Protein AF-R6N0S8-F1 (afdb_monomer)

Mean predicted aligned error: 18.63 Å

Foldseek 3Di:
DVVVVVVVVVVVVVVQQPAWDWDFDPFQTKIWTDGNFKIKIWAWGQDCQAPVRTKTWIWMDGNNRTPDTDIDGHHDDDDDDDDDDPDDDPPDQPPFHLDDDVLVCLQPFKFKFWDWAQPPVRDTDTQPPWIKIHCPVHHQKMWTDHPPDIWIAGWDQDPVRWIWGDTPDPVDDIKIWDWDDDDDQWIWIQIPDPPHIITGRSKGWTQDDVLVLVLLVQFQWKDKVPDDIDRPPVLSVVVSVLQNPWTFIPDDFDDDFAPIWMFTAGPVRDGQWIWGHDLVGWIWIAGPNDITTIDPGPSVSNVVSNVD

Solvent-accessible surface area (backbone atoms only — not comparable to full-atom values): 17408 Å² total; per-residue (Å²): 112,70,70,64,55,48,54,52,52,54,51,51,52,55,54,57,42,65,54,57,50,79,42,78,47,97,50,71,60,18,38,35,31,46,31,77,56,35,36,39,34,40,43,30,31,62,28,87,81,20,76,77,43,37,26,40,33,46,32,36,25,51,74,84,44,76,81,43,76,48,76,50,74,42,67,84,75,78,90,74,94,79,86,85,81,84,86,74,83,82,91,62,73,52,99,71,49,80,66,69,61,67,69,62,43,66,74,74,46,47,30,52,28,48,32,29,46,68,45,101,84,72,47,81,40,79,42,74,77,21,35,38,28,35,32,77,86,38,89,52,20,35,43,35,34,54,63,94,45,76,50,47,30,39,47,48,69,49,99,83,64,35,40,35,41,39,48,73,51,84,92,46,74,73,36,51,25,38,72,58,74,70,53,96,64,28,36,29,35,44,33,51,91,83,76,38,47,31,40,33,47,60,21,29,76,29,75,62,53,64,72,56,55,64,51,60,71,49,52,56,35,37,42,35,71,98,50,61,69,48,64,53,65,71,60,53,53,50,53,49,49,41,58,70,67,20,25,33,45,67,52,92,76,81,80,74,81,60,78,39,48,33,38,32,17,32,87,85,68,45,80,62,34,41,35,43,31,24,94,93,69,48,37,32,40,31,43,93,90,44,76,43,40,45,38,78,62,59,53,69,67,49,50,66,62,69,78,94

Nearest PDB structures (foldseek):
  9hag-assembly1_A  TM=3.848E-01  e=5.611E-01  synthetic construct
  3nqy-assembly1_A  TM=2.406E-01  e=3.922E-01  Pseudoalteromonas sp. SM9913
  7mhw-assembly1_A  TM=3.264E-01  e=1.037E+00  Escherichia coli
  3rby-assembly1_B  TM=2.601E-01  e=4.341E+00  Saccharomyces cerevisiae

Radius of gyra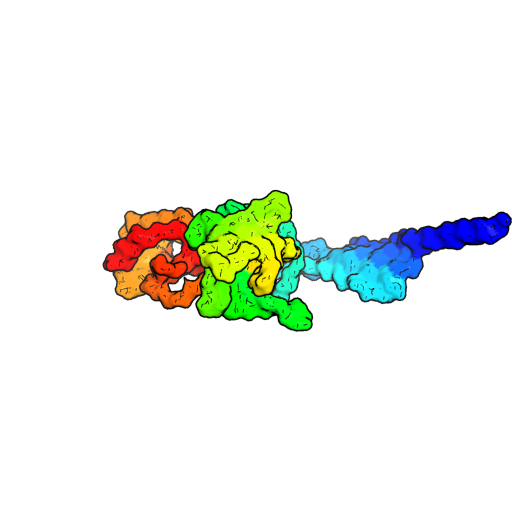tion: 28.57 Å; Cα contacts (8 Å, |Δi|>4): 595; chains: 1; bounding box: 70×70×83 Å

Sequence (308 aa):
MKKKKINFIVVIILILALIPIPMKLKDGGSVEYKAILYEVKKYHTINTESTKGYDDGLKIKILGLTIYDKINTYIETENNDDGSKSYENSKDCCENCICGDTIELLKKVETAWTLTEINSKGEYKYIKDSFINFHGTGKNKFAFFKGNKEVKGEFTINKNNEIILIPNDEKYSKTTCKLGKEKDLIAVMNCDNNFGTFTLQKEGTIELPNIIKDTISKTKSIKVKGHQTITEEKQINTIISIINSSKVWTGAVTLPSPKYEIELFDVNNNNIAKILYNPDHYFNIEINKKRYELTNIDKKTLDTILEK

pLDDT: mean 74.61, std 16.48, range [28.48, 96.12]

Secondary structure (DSSP, 8-state):
-HHHHHHHHHHHHHHHHHSPEEEE-SSSS-EEEE-SSEEEEEEEEE-TTSTTSEEEEEEEEETTEEEEEEEE----------S-----------TTS--S-HHHHHHHS-EEEEEEEEPTTS-EEEEEEEEEEESBTBTTEEEEEETTEEEEEEEEE-TT--EEEEESSTTSPPEEEEE---BTTEEEEEETTTTEEEEEE--SEEEPPHHHHHHHTT--EEEETTSPPB--HHHHHHHHHHHHT-EEE-S----PPPSEEEEEE-TT--EEEEEEEETTTEEEEEETTEEEEEES--HHHHHHHHT-

Structure (mmCIF, N/CA/C/O backbone):
data_AF-R6N0S8-F1
#
_entry.id   AF-R6N0S8-F1
#
loop_
_atom_site.group_PDB
_atom_site.id
_atom_site.type_symbol
_atom_site.label_atom_id
_atom_site.label_alt_id
_atom_site.label_comp_id
_atom_site.label_asym_id
_atom_site.label_entity_id
_atom_site.label_seq_id
_atom_site.pdbx_PDB_ins_code
_atom_site.Cartn_x
_atom_site.Cartn_y
_atom_site.Cartn_z
_atom_site.occupancy
_atom_site.B_iso_or_equiv
_atom_site.auth_seq_id
_atom_site.auth_comp_id
_atom_site.auth_asym_id
_atom_site.auth_atom_id
_atom_site.pdbx_PDB_model_num
ATOM 1 N N . MET A 1 1 ? 45.219 24.654 -55.013 1.00 53.72 1 MET A N 1
ATOM 2 C CA . MET A 1 1 ? 44.845 25.455 -53.815 1.00 53.72 1 MET A CA 1
ATOM 3 C C . MET A 1 1 ? 43.444 26.086 -53.863 1.00 53.72 1 MET A C 1
ATOM 5 O O . MET A 1 1 ? 42.830 26.169 -52.808 1.00 53.72 1 MET A O 1
ATOM 9 N N . LYS A 1 2 ? 42.898 26.495 -55.027 1.00 55.16 2 LYS A N 1
ATOM 10 C CA . LYS A 1 2 ? 41.576 27.165 -55.126 1.00 55.16 2 LYS A CA 1
ATOM 11 C C . LYS A 1 2 ? 40.393 26.355 -54.548 1.00 55.16 2 LYS A C 1
ATOM 13 O O . LYS A 1 2 ? 39.627 26.907 -53.771 1.00 55.16 2 LYS A O 1
ATOM 18 N N . LYS A 1 3 ? 40.302 25.041 -54.812 1.00 59.88 3 LYS A N 1
ATOM 19 C CA . LYS A 1 3 ? 39.240 24.163 -54.257 1.00 59.88 3 LYS A CA 1
ATOM 20 C C . LYS A 1 3 ? 39.277 24.035 -52.722 1.00 59.88 3 LYS A C 1
ATOM 22 O O . LYS A 1 3 ? 38.232 24.038 -52.088 1.00 59.88 3 LYS A O 1
ATOM 27 N N . LYS A 1 4 ? 40.476 24.000 -52.116 1.00 64.00 4 LYS A N 1
ATOM 28 C CA . LYS A 1 4 ? 40.641 23.961 -50.646 1.00 64.00 4 LYS A CA 1
ATOM 29 C C . LYS A 1 4 ? 40.201 25.275 -49.981 1.00 64.00 4 LYS A C 1
ATOM 31 O O . LYS A 1 4 ? 39.595 25.230 -48.920 1.00 64.00 4 LYS A O 1
ATOM 36 N N . LYS A 1 5 ? 40.441 26.427 -50.629 1.00 70.69 5 LYS A N 1
ATOM 37 C CA . LYS A 1 5 ? 39.943 27.736 -50.160 1.00 70.69 5 LYS A CA 1
ATOM 38 C C . LYS A 1 5 ? 38.414 27.847 -50.262 1.00 70.69 5 LYS A C 1
ATOM 40 O O . LYS A 1 5 ? 37.797 28.384 -49.354 1.00 70.69 5 LYS A O 1
ATOM 45 N N . ILE A 1 6 ? 37.808 27.298 -51.318 1.00 80.25 6 ILE A N 1
ATOM 46 C CA . ILE A 1 6 ? 36.344 27.282 -51.490 1.00 80.25 6 ILE A CA 1
ATOM 47 C C . ILE A 1 6 ? 35.669 26.409 -50.425 1.00 80.25 6 ILE A C 1
ATOM 49 O O . ILE A 1 6 ? 34.756 26.885 -49.761 1.00 80.25 6 ILE A O 1
ATOM 53 N N . ASN A 1 7 ? 36.154 25.183 -50.188 1.00 79.44 7 ASN A N 1
ATOM 54 C CA . ASN A 1 7 ? 35.596 24.329 -49.129 1.00 79.44 7 ASN A CA 1
ATOM 55 C C . ASN A 1 7 ? 35.675 24.990 -47.749 1.00 79.44 7 ASN A C 1
ATOM 57 O O . ASN A 1 7 ? 34.737 24.888 -46.968 1.00 79.44 7 ASN A O 1
ATOM 61 N N . PHE A 1 8 ? 36.770 25.694 -47.463 1.00 83.81 8 PHE A N 1
ATOM 62 C CA . PHE A 1 8 ? 36.927 26.406 -46.199 1.00 83.81 8 PHE A CA 1
ATOM 63 C C . PHE A 1 8 ? 35.883 27.523 -46.022 1.00 83.81 8 PHE A C 1
ATOM 65 O O . PHE A 1 8 ? 35.283 27.639 -44.958 1.00 83.81 8 PHE A O 1
ATOM 72 N N . ILE A 1 9 ? 35.600 28.290 -47.080 1.00 85.81 9 ILE A N 1
ATOM 73 C CA . ILE A 1 9 ? 34.566 29.337 -47.064 1.00 85.81 9 ILE A CA 1
ATOM 74 C C . ILE A 1 9 ? 33.167 28.734 -46.873 1.00 85.81 9 ILE A C 1
ATOM 76 O O . ILE A 1 9 ? 32.385 29.246 -46.077 1.00 85.81 9 ILE A O 1
ATOM 80 N N . VAL A 1 10 ? 32.859 27.624 -47.553 1.00 85.56 10 VAL A N 1
ATOM 81 C CA . VAL A 1 10 ? 31.558 26.942 -47.425 1.00 85.56 10 VAL A CA 1
ATOM 82 C C . VAL A 1 10 ? 31.327 26.450 -45.996 1.00 85.56 10 VAL A C 1
ATOM 84 O O . VAL A 1 10 ? 30.243 26.647 -45.456 1.00 85.56 10 VAL A O 1
ATOM 87 N N . VAL A 1 11 ? 32.347 25.871 -45.355 1.00 85.88 11 VAL A N 1
ATOM 88 C CA . VAL A 1 11 ? 32.256 25.410 -43.959 1.00 85.88 11 VAL A CA 1
ATOM 89 C C . VAL A 1 11 ? 32.007 26.577 -42.999 1.00 85.88 11 VAL A C 1
ATOM 91 O O . VAL A 1 11 ? 31.170 26.456 -42.110 1.00 85.88 11 VAL A O 1
ATOM 94 N N . ILE A 1 12 ? 32.663 27.726 -43.200 1.00 86.81 12 ILE A N 1
ATOM 95 C CA . ILE A 1 12 ? 32.437 28.925 -42.375 1.00 86.81 12 ILE A CA 1
ATOM 96 C C . ILE A 1 12 ? 30.998 29.433 -42.513 1.00 86.81 12 ILE A C 1
ATOM 98 O O . ILE A 1 12 ? 30.355 29.722 -41.506 1.00 86.81 12 ILE A O 1
ATOM 102 N N . ILE A 1 13 ? 30.470 29.505 -43.738 1.00 84.19 13 ILE A N 1
ATOM 103 C CA . ILE A 1 13 ? 29.078 29.917 -43.981 1.00 84.19 13 ILE A CA 1
ATOM 104 C C . ILE A 1 13 ? 28.102 28.944 -43.309 1.00 84.19 13 ILE A C 1
ATOM 106 O O . ILE A 1 13 ? 27.120 29.378 -42.712 1.00 84.19 13 ILE A O 1
ATOM 110 N N . LEU A 1 14 ? 28.394 27.641 -43.347 1.00 81.81 14 LEU A N 1
ATOM 111 C CA . LEU A 1 14 ? 27.571 26.619 -42.701 1.00 81.81 14 LEU A CA 1
ATOM 112 C C . LEU A 1 14 ? 27.544 26.777 -41.172 1.00 81.81 14 LEU A C 1
ATOM 114 O O . LEU A 1 14 ? 26.496 26.613 -40.557 1.00 81.81 14 LEU A O 1
ATO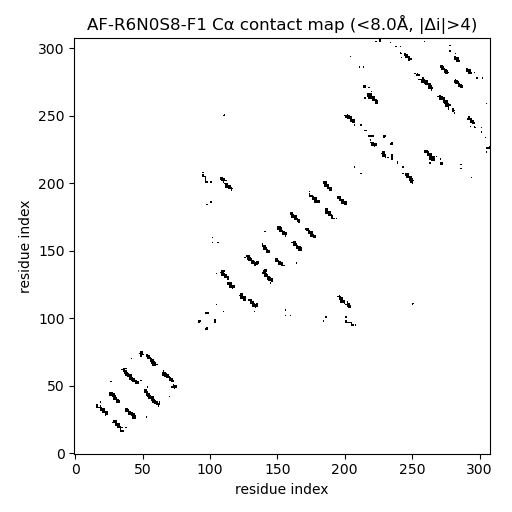M 118 N N . ILE A 1 15 ? 28.681 27.127 -40.564 1.00 82.75 15 ILE A N 1
ATOM 119 C CA . ILE A 1 15 ? 28.774 27.390 -39.121 1.00 82.75 15 ILE A CA 1
ATOM 120 C C . ILE A 1 15 ? 27.983 28.650 -38.758 1.00 82.75 15 ILE A C 1
ATOM 122 O O . ILE A 1 15 ? 27.215 28.628 -37.800 1.00 82.75 15 ILE A O 1
ATOM 126 N N . LEU A 1 16 ? 28.108 29.727 -39.540 1.00 80.69 16 LEU A N 1
ATOM 127 C CA . LEU A 1 16 ? 27.346 30.961 -39.314 1.00 80.69 16 LEU A CA 1
ATOM 128 C C . LEU A 1 16 ? 25.831 30.745 -39.466 1.00 80.69 16 LEU A C 1
ATOM 130 O O . LEU A 1 16 ? 25.058 31.332 -38.716 1.00 80.69 16 LEU A O 1
ATOM 134 N N . ALA A 1 17 ? 25.405 29.858 -40.371 1.00 75.88 17 ALA A N 1
ATOM 135 C CA . ALA A 1 17 ? 24.001 29.481 -40.558 1.00 75.88 17 ALA A CA 1
ATOM 136 C C . ALA A 1 17 ? 23.376 28.748 -39.352 1.00 75.88 17 ALA A C 1
ATOM 138 O O . ALA A 1 17 ? 22.147 28.701 -39.234 1.00 75.88 17 ALA A O 1
ATOM 139 N N . LEU A 1 18 ? 24.210 28.174 -38.475 1.00 79.19 18 LEU A N 1
ATOM 140 C CA . LEU A 1 18 ? 23.797 27.446 -37.272 1.00 79.19 18 LEU A CA 1
ATOM 141 C C . LEU A 1 18 ? 23.716 28.335 -36.023 1.00 79.19 18 LEU A C 1
ATOM 143 O O . LEU A 1 18 ? 23.155 27.894 -35.024 1.00 79.19 18 LEU A O 1
ATOM 147 N N . ILE A 1 19 ? 24.258 29.558 -36.051 1.00 84.50 19 ILE A N 1
ATOM 148 C CA . ILE A 1 19 ? 24.223 30.464 -34.896 1.00 84.50 19 ILE A CA 1
ATOM 149 C C . ILE A 1 19 ? 22.856 31.163 -34.853 1.00 84.50 19 ILE A C 1
ATOM 151 O O . ILE A 1 19 ? 22.516 31.894 -35.786 1.00 84.50 19 ILE A O 1
ATOM 155 N N . PRO A 1 20 ? 22.058 30.977 -33.788 1.00 87.75 20 PRO A N 1
ATOM 156 C CA . PRO A 1 20 ? 20.749 31.600 -33.689 1.00 87.75 20 PRO A CA 1
ATOM 157 C C . PRO A 1 20 ? 20.856 33.075 -33.291 1.00 87.75 20 PRO A C 1
ATOM 159 O O . PRO A 1 20 ? 21.613 33.440 -32.389 1.00 87.75 20 PRO A O 1
ATOM 162 N N . ILE A 1 21 ? 20.031 33.914 -33.909 1.00 88.31 21 ILE A N 1
ATOM 163 C CA . ILE A 1 21 ? 19.894 35.330 -33.564 1.00 88.31 21 ILE A CA 1
ATOM 164 C C . ILE A 1 21 ? 18.734 35.475 -32.566 1.00 88.31 21 ILE A C 1
ATOM 166 O O . ILE A 1 21 ? 17.606 35.109 -32.910 1.00 88.31 21 ILE A O 1
ATOM 170 N N . PRO A 1 22 ? 18.975 35.976 -31.339 1.00 88.94 22 PRO A N 1
ATOM 171 C CA . PRO A 1 22 ? 17.919 36.201 -30.360 1.00 88.94 22 PRO A CA 1
ATOM 172 C C . PRO A 1 22 ? 17.128 37.480 -30.669 1.00 88.94 22 PRO A C 1
ATOM 174 O O . PRO A 1 22 ? 17.696 38.553 -30.869 1.00 88.94 22 PRO A O 1
ATOM 177 N N . MET A 1 23 ? 15.806 37.381 -30.621 1.00 88.38 23 MET A N 1
ATOM 178 C CA . MET A 1 23 ? 14.849 38.467 -30.787 1.00 88.38 23 MET A CA 1
ATOM 179 C C . MET A 1 23 ? 13.918 38.487 -29.577 1.00 88.38 23 MET A C 1
ATOM 181 O O . MET A 1 23 ? 13.187 37.533 -29.320 1.00 88.38 23 MET A O 1
ATOM 185 N N . LYS A 1 24 ? 13.951 39.578 -28.810 1.00 89.50 24 LYS A N 1
ATOM 186 C CA . LYS A 1 24 ? 13.019 39.782 -27.696 1.00 89.50 24 LYS A CA 1
ATOM 187 C C . LYS A 1 24 ? 11.677 40.255 -28.241 1.00 89.50 24 LYS A C 1
ATOM 189 O O . LYS A 1 24 ? 11.638 41.184 -29.050 1.00 89.50 24 LYS A O 1
ATOM 194 N N . LEU A 1 25 ? 10.595 39.637 -27.790 1.00 84.44 25 LEU A N 1
ATOM 195 C CA . LEU A 1 25 ? 9.241 39.985 -28.199 1.00 84.44 25 LEU A CA 1
ATOM 196 C C . LEU A 1 25 ? 8.605 40.955 -27.199 1.00 84.44 25 LEU A C 1
ATOM 198 O O . LEU A 1 25 ? 8.986 41.026 -26.032 1.00 84.44 25 LEU A O 1
ATOM 202 N N . LYS A 1 26 ? 7.637 41.739 -27.679 1.00 84.25 26 LYS A N 1
ATOM 203 C CA . LYS A 1 26 ? 6.900 42.729 -26.878 1.00 84.25 26 LYS A CA 1
ATOM 204 C C . LYS A 1 26 ? 5.643 42.126 -26.240 1.00 84.25 26 LYS A C 1
ATOM 206 O O . LYS A 1 26 ? 4.590 42.748 -26.256 1.00 84.25 26 LYS A O 1
ATOM 211 N N . ASP A 1 27 ? 5.746 40.902 -25.742 1.00 81.06 27 ASP A N 1
ATOM 212 C CA . ASP A 1 27 ? 4.631 40.141 -25.167 1.00 81.06 27 ASP A CA 1
ATOM 213 C C . ASP A 1 27 ? 4.766 39.932 -23.651 1.00 81.06 27 ASP A C 1
ATOM 215 O O . ASP A 1 27 ? 3.931 39.274 -23.049 1.00 81.06 27 ASP A O 1
ATOM 219 N N . GLY A 1 28 ? 5.778 40.526 -23.015 1.00 72.75 28 GLY A N 1
ATOM 220 C CA . GLY A 1 28 ? 6.016 40.392 -21.574 1.00 72.75 28 GLY A CA 1
ATOM 221 C C . GLY A 1 28 ? 7.378 39.817 -21.216 1.00 72.75 28 GLY A C 1
ATOM 222 O O . GLY A 1 28 ? 7.823 39.978 -20.085 1.00 72.75 28 GLY A O 1
ATOM 223 N N . GLY A 1 29 ? 8.085 39.238 -22.190 1.00 84.56 29 GLY A N 1
ATOM 224 C CA . GLY A 1 29 ? 9.448 38.747 -21.996 1.00 84.56 29 GLY A CA 1
ATOM 225 C C . GLY A 1 29 ? 9.848 37.545 -22.847 1.00 84.56 29 GLY A C 1
ATOM 226 O O . GLY A 1 29 ? 10.952 37.033 -22.648 1.00 84.56 29 GLY A O 1
ATOM 227 N N . SER A 1 30 ? 9.021 37.091 -23.798 1.00 90.69 30 SER A N 1
ATOM 228 C CA . SER A 1 30 ? 9.396 35.971 -24.663 1.00 90.69 30 SER A CA 1
ATOM 229 C C . SER A 1 30 ? 10.627 36.302 -25.507 1.00 90.69 30 SER A C 1
ATOM 231 O O . SER A 1 30 ? 10.833 37.434 -25.958 1.00 90.69 30 SER A O 1
ATOM 233 N N . VAL A 1 31 ? 11.433 35.278 -25.787 1.00 91.75 31 VAL A N 1
ATOM 234 C CA . VAL A 1 31 ? 12.623 35.392 -26.639 1.00 91.75 31 VAL A CA 1
ATOM 235 C C . VAL A 1 31 ? 12.580 34.331 -27.725 1.00 91.75 31 VAL A C 1
ATOM 237 O O . VAL A 1 31 ? 12.470 33.138 -27.443 1.00 91.75 31 VAL A O 1
ATOM 240 N N . GLU A 1 32 ? 12.696 34.765 -28.973 1.00 92.44 32 GLU A N 1
ATOM 241 C CA . GLU A 1 32 ? 12.772 33.910 -30.150 1.00 92.44 32 GLU A CA 1
ATOM 242 C C . GLU A 1 32 ? 14.209 33.842 -30.670 1.00 92.44 32 GLU A C 1
ATOM 244 O O . GLU A 1 32 ? 14.852 34.855 -30.903 1.00 92.44 32 GLU A O 1
ATOM 249 N N . TYR A 1 33 ? 14.732 32.636 -30.835 1.00 92.00 33 TYR A N 1
ATOM 250 C CA . TYR A 1 33 ? 16.070 32.340 -31.327 1.00 92.00 33 TYR A CA 1
ATOM 251 C C . TYR A 1 33 ? 15.941 31.775 -32.735 1.00 92.00 33 TYR A C 1
ATOM 253 O O . TYR A 1 33 ? 15.525 30.626 -32.902 1.00 92.00 33 TYR A O 1
ATOM 261 N N . LYS A 1 34 ? 16.288 32.568 -33.750 1.00 87.25 34 LYS A N 1
ATOM 262 C CA . LYS A 1 34 ? 16.115 32.185 -35.154 1.00 87.25 34 LYS A CA 1
ATOM 263 C C . LYS A 1 34 ? 17.456 31.881 -35.814 1.00 87.25 34 LYS A C 1
ATOM 265 O O . LYS A 1 34 ? 18.326 32.745 -35.877 1.00 87.25 34 LYS A O 1
ATOM 270 N N . ALA A 1 35 ? 17.610 30.660 -36.309 1.00 86.19 35 ALA A N 1
ATOM 271 C CA . ALA A 1 35 ? 18.688 30.236 -37.199 1.00 86.19 35 ALA A CA 1
ATOM 272 C C . ALA A 1 35 ? 18.104 29.897 -38.584 1.00 86.19 35 ALA A C 1
ATOM 274 O O . ALA A 1 35 ? 16.887 29.887 -38.770 1.00 86.19 35 ALA A O 1
ATOM 275 N N . ILE A 1 36 ? 18.954 29.602 -39.574 1.00 82.31 36 ILE A N 1
ATOM 276 C CA . ILE A 1 36 ? 18.476 29.269 -40.931 1.00 82.31 36 ILE A CA 1
ATOM 277 C C . ILE A 1 36 ? 17.681 27.955 -40.929 1.00 82.31 36 ILE A C 1
ATOM 279 O O . ILE A 1 36 ? 16.673 27.833 -41.620 1.00 82.31 36 ILE A O 1
ATOM 283 N N . LEU A 1 37 ? 18.129 26.973 -40.142 1.00 81.81 37 LEU A N 1
ATOM 284 C CA . LEU A 1 37 ? 17.559 25.623 -40.137 1.00 81.81 37 LEU A CA 1
ATOM 285 C C . LEU A 1 37 ? 16.536 25.385 -39.024 1.00 81.81 37 LEU A C 1
ATOM 287 O O . LEU A 1 37 ? 15.816 24.390 -3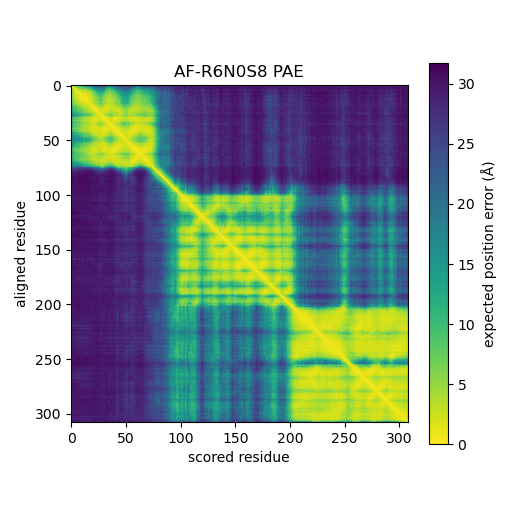9.077 1.00 81.81 37 LEU A O 1
ATOM 291 N N . TYR A 1 38 ? 16.471 26.247 -38.010 1.00 84.06 38 TYR A N 1
ATOM 292 C CA . TYR A 1 38 ? 15.595 26.038 -36.863 1.00 84.06 38 TYR A CA 1
ATOM 293 C C . TYR A 1 38 ? 15.225 27.351 -36.169 1.00 84.06 38 TYR A C 1
ATOM 295 O O . TYR A 1 38 ? 15.924 28.357 -36.270 1.00 84.06 38 TYR A O 1
ATOM 303 N N . GLU A 1 39 ? 14.123 27.323 -35.432 1.00 87.81 39 GLU A N 1
ATOM 304 C CA . GLU A 1 39 ? 13.618 28.440 -34.639 1.00 87.81 39 GLU A CA 1
ATOM 305 C C . GLU A 1 39 ? 13.228 27.907 -33.261 1.00 87.81 39 GLU A C 1
ATOM 307 O O . GLU A 1 39 ? 12.525 26.902 -33.164 1.00 87.81 39 GLU A O 1
ATOM 312 N N . VAL A 1 40 ? 13.689 28.553 -32.192 1.00 90.69 40 VAL A N 1
ATOM 313 C CA . VAL A 1 40 ? 13.294 28.217 -30.820 1.00 90.69 40 VAL A CA 1
ATOM 314 C C . VAL A 1 40 ? 12.714 29.452 -30.161 1.00 90.69 40 VAL A C 1
ATOM 316 O O . VAL A 1 40 ? 13.438 30.411 -29.922 1.00 90.69 40 VAL A O 1
ATOM 319 N N . LYS A 1 41 ? 11.435 29.428 -29.802 1.00 89.31 41 LYS A N 1
ATOM 320 C CA . LYS A 1 41 ? 10.806 30.492 -29.020 1.00 89.31 41 LYS A CA 1
ATOM 321 C C . LYS A 1 41 ? 10.604 30.024 -27.585 1.00 89.31 41 LYS A C 1
ATOM 323 O O . LYS A 1 41 ? 9.955 29.012 -27.346 1.00 89.31 41 LYS A O 1
ATOM 328 N N . LYS A 1 42 ? 11.160 30.765 -26.631 1.00 88.50 42 LYS A N 1
ATOM 329 C CA . LYS A 1 42 ? 10.852 30.629 -25.206 1.00 88.50 42 LYS A CA 1
ATOM 330 C C . LYS A 1 42 ? 9.731 31.604 -24.886 1.00 88.50 42 LYS A C 1
ATOM 332 O O . LYS A 1 42 ? 9.939 32.811 -25.015 1.00 88.50 42 LYS A O 1
ATOM 337 N N . TYR A 1 43 ? 8.557 31.085 -24.547 1.00 83.88 43 TYR A N 1
ATOM 338 C CA . TYR A 1 43 ? 7.433 31.920 -24.146 1.00 83.88 43 TYR A CA 1
ATOM 339 C C . TYR A 1 43 ? 7.642 32.408 -22.719 1.00 83.88 43 TYR A C 1
ATOM 341 O O . TYR A 1 43 ? 8.040 31.632 -21.854 1.00 83.88 43 TYR A O 1
ATOM 349 N N . HIS A 1 44 ? 7.383 33.690 -22.526 1.00 86.44 44 HIS A N 1
ATOM 350 C CA . HIS A 1 44 ? 7.198 34.344 -21.243 1.00 86.44 44 HIS A CA 1
ATOM 351 C C . HIS A 1 44 ? 6.258 35.519 -21.513 1.00 86.44 44 HIS A C 1
ATOM 353 O O . HIS A 1 44 ? 6.687 36.658 -21.708 1.00 86.44 44 HIS A O 1
ATOM 359 N N . THR A 1 45 ? 4.984 35.193 -21.714 1.00 84.12 45 THR A N 1
ATOM 360 C CA . THR A 1 45 ? 3.967 36.153 -22.148 1.00 84.12 45 THR A CA 1
ATOM 361 C C . THR A 1 45 ? 3.140 36.582 -20.956 1.00 84.12 45 THR A C 1
ATOM 363 O O . THR A 1 45 ? 2.748 35.744 -20.154 1.00 84.12 45 THR A O 1
ATOM 366 N N . ILE A 1 46 ? 2.847 37.871 -20.829 1.00 83.12 46 ILE A N 1
ATOM 367 C CA . ILE A 1 46 ? 1.941 38.350 -19.785 1.00 83.12 46 ILE A CA 1
ATOM 368 C C . ILE A 1 46 ? 0.567 37.722 -20.013 1.00 83.12 46 ILE A C 1
ATOM 370 O O . ILE A 1 46 ? 0.041 37.743 -21.128 1.00 83.12 46 ILE A O 1
ATOM 374 N N . ASN A 1 47 ? 0.004 37.174 -18.943 1.00 81.69 47 ASN A N 1
ATOM 375 C CA . ASN A 1 47 ? -1.337 36.626 -18.911 1.00 81.69 47 ASN A CA 1
ATOM 376 C C . ASN A 1 47 ? -1.970 36.993 -17.568 1.00 81.69 47 ASN A C 1
ATOM 378 O O . ASN A 1 47 ? -1.566 36.501 -16.518 1.00 81.69 47 ASN A O 1
ATOM 382 N N . THR A 1 48 ? -2.967 37.870 -17.611 1.00 75.19 48 THR A N 1
ATOM 383 C CA . THR A 1 48 ? -3.681 38.367 -16.430 1.00 75.19 48 THR A CA 1
ATOM 384 C C . THR A 1 48 ? -4.589 37.326 -15.781 1.00 75.19 48 THR A C 1
ATOM 386 O O . THR A 1 48 ? -4.977 37.503 -14.633 1.00 75.19 48 THR A O 1
ATOM 389 N N . GLU A 1 49 ? -4.933 36.259 -16.502 1.00 70.56 49 GLU A N 1
ATOM 390 C CA . GLU A 1 49 ? -5.724 35.132 -15.992 1.00 70.56 49 GLU A CA 1
ATOM 391 C C . GLU A 1 49 ? -4.837 34.067 -15.328 1.00 70.56 49 GLU A C 1
ATOM 393 O O . GLU A 1 49 ? -5.333 33.176 -14.640 1.00 70.56 49 GLU A O 1
ATOM 398 N N . SER A 1 50 ? -3.517 34.169 -15.512 1.00 73.50 50 SER A N 1
ATOM 399 C CA . SER A 1 50 ? -2.541 33.332 -14.827 1.00 73.50 50 SER A CA 1
ATOM 400 C C . SER A 1 50 ? -2.297 33.859 -13.413 1.00 73.50 50 SER A C 1
ATOM 402 O O . SER A 1 50 ? -2.053 35.047 -13.212 1.00 73.50 50 SER A O 1
ATOM 404 N N . THR A 1 51 ? -2.265 32.976 -12.420 1.00 72.12 51 THR A N 1
ATOM 405 C CA . THR A 1 51 ? -1.965 33.288 -11.012 1.00 72.12 51 THR A CA 1
ATOM 406 C C . THR A 1 51 ? -0.574 33.871 -10.821 1.00 72.12 51 THR A C 1
ATOM 408 O O . THR A 1 51 ? -0.322 34.596 -9.862 1.00 72.12 51 THR A O 1
ATOM 411 N N . LYS A 1 52 ? 0.344 33.587 -11.751 1.00 76.38 52 LYS A N 1
ATOM 412 C CA . LYS A 1 52 ? 1.684 34.185 -11.780 1.00 76.38 52 LYS A CA 1
ATOM 413 C C . LYS A 1 52 ? 1.749 35.488 -12.581 1.00 76.38 52 LYS A C 1
ATOM 415 O O . LYS A 1 52 ? 2.788 36.141 -12.574 1.00 76.38 52 LYS A O 1
ATOM 420 N N . GLY A 1 53 ? 0.673 35.865 -13.273 1.00 77.25 53 GLY A N 1
ATOM 421 C CA . GLY A 1 53 ? 0.605 37.033 -14.156 1.00 77.25 53 GLY A CA 1
ATOM 422 C C . GLY A 1 53 ? 1.275 36.843 -15.524 1.00 77.25 53 GLY A C 1
ATOM 423 O O . GLY A 1 53 ? 1.323 37.780 -16.323 1.00 77.25 53 GLY A O 1
ATOM 424 N N . TYR A 1 54 ? 1.807 35.653 -15.812 1.00 78.06 54 TYR A N 1
ATOM 425 C CA . TYR A 1 54 ? 2.429 35.296 -17.085 1.00 78.06 54 TYR A CA 1
ATOM 426 C C . TYR A 1 54 ? 2.326 33.793 -17.362 1.00 78.06 54 TYR A C 1
ATOM 428 O O . TYR A 1 54 ? 2.147 32.989 -16.442 1.00 78.06 54 TYR A O 1
ATOM 436 N N . ASP A 1 55 ? 2.487 33.435 -18.632 1.00 83.56 55 ASP A N 1
ATOM 437 C CA . ASP A 1 55 ? 2.571 32.067 -19.127 1.00 83.56 55 ASP A CA 1
ATOM 438 C C . ASP A 1 55 ? 3.967 31.794 -19.684 1.00 83.56 55 ASP A C 1
ATOM 440 O O . ASP A 1 55 ? 4.530 32.600 -20.434 1.00 83.56 55 ASP A O 1
ATOM 444 N N . ASP A 1 56 ? 4.502 30.620 -19.355 1.00 87.00 56 ASP A N 1
ATOM 445 C CA . ASP A 1 56 ? 5.808 30.164 -19.827 1.00 87.00 56 ASP A CA 1
ATOM 446 C C . ASP A 1 56 ? 5.666 29.035 -20.835 1.00 87.00 56 ASP A C 1
ATOM 448 O O . ASP A 1 56 ? 4.692 28.290 -20.833 1.00 87.00 56 ASP A O 1
ATOM 452 N N . GLY A 1 57 ? 6.680 28.823 -21.665 1.00 87.38 57 GLY A N 1
ATOM 453 C CA . GLY A 1 57 ? 6.627 27.713 -22.603 1.00 87.38 57 GLY A CA 1
ATOM 454 C C . GLY A 1 57 ? 7.807 27.626 -23.548 1.00 87.38 57 GLY A C 1
ATOM 455 O O . GLY A 1 57 ? 8.757 28.410 -23.493 1.00 87.38 57 GLY A O 1
ATOM 456 N N . LEU A 1 58 ? 7.723 26.670 -24.466 1.00 87.06 58 LEU A N 1
ATOM 457 C CA . LEU A 1 58 ? 8.730 26.452 -25.489 1.00 87.06 58 LEU A CA 1
ATOM 458 C C . LEU A 1 58 ? 8.072 26.049 -26.811 1.00 87.06 58 LEU A C 1
ATOM 460 O O . LEU A 1 58 ? 7.233 25.153 -26.857 1.00 87.06 58 LEU A O 1
ATOM 464 N N . LYS A 1 59 ? 8.516 26.678 -27.895 1.00 88.81 59 LYS A N 1
ATOM 465 C CA . LYS A 1 59 ? 8.230 26.279 -29.270 1.00 88.81 59 LYS A CA 1
ATOM 466 C C . LYS A 1 59 ? 9.524 26.011 -30.009 1.00 88.81 59 LYS A C 1
ATOM 468 O O . LYS A 1 59 ? 10.472 26.783 -29.900 1.00 88.81 59 LYS A O 1
ATOM 473 N N . ILE A 1 60 ? 9.547 24.930 -30.776 1.00 87.81 60 ILE A N 1
ATOM 474 C CA . ILE A 1 60 ? 10.671 24.528 -31.613 1.00 87.81 60 ILE A CA 1
ATOM 475 C C . ILE A 1 60 ? 10.150 24.262 -33.021 1.00 87.81 60 ILE A C 1
ATOM 477 O O . ILE A 1 60 ? 9.253 23.437 -33.226 1.00 87.81 60 ILE A O 1
ATOM 481 N N . LYS A 1 61 ? 10.760 24.927 -33.999 1.00 87.75 61 LYS A N 1
ATOM 482 C CA . LYS A 1 61 ? 10.612 24.614 -35.415 1.00 87.75 61 LYS A CA 1
ATOM 483 C C . LYS A 1 61 ? 11.930 24.137 -35.993 1.00 87.75 61 LYS A C 1
ATOM 485 O O . LYS A 1 61 ? 12.977 24.707 -35.699 1.00 87.75 61 LYS A O 1
ATOM 490 N N . ILE A 1 62 ? 11.862 23.151 -36.874 1.00 85.88 62 ILE A N 1
ATOM 491 C CA . ILE A 1 62 ? 12.982 22.699 -37.701 1.00 85.88 62 ILE A CA 1
ATOM 492 C C . ILE A 1 62 ? 12.534 22.814 -39.154 1.00 85.88 62 ILE A C 1
ATOM 494 O O . ILE A 1 62 ? 11.463 22.329 -39.505 1.00 85.88 62 ILE A O 1
ATOM 498 N N . LEU A 1 63 ? 13.320 23.488 -39.995 1.00 83.19 63 LEU A N 1
ATOM 499 C CA . LEU A 1 63 ? 13.017 23.714 -41.416 1.00 83.19 63 LEU A CA 1
ATOM 500 C C . LEU A 1 63 ? 11.612 24.312 -41.653 1.00 83.19 63 LEU A C 1
ATOM 502 O O . LEU A 1 63 ? 10.940 23.988 -42.626 1.00 83.19 63 LEU A O 1
ATOM 506 N N . GLY A 1 64 ? 11.147 25.165 -40.734 1.00 76.19 64 GLY A N 1
ATOM 507 C CA . GLY A 1 64 ? 9.812 25.777 -40.774 1.00 76.19 64 GLY A CA 1
ATOM 508 C C . GLY A 1 64 ? 8.670 24.903 -40.233 1.00 76.19 64 GLY A C 1
ATOM 509 O O . GLY A 1 64 ? 7.574 25.419 -40.020 1.00 76.19 64 GLY A O 1
ATOM 510 N N . LEU A 1 65 ? 8.916 23.624 -39.936 1.00 78.81 65 LEU A N 1
ATOM 511 C CA . LEU A 1 65 ? 7.936 22.707 -39.349 1.00 78.81 65 LEU A CA 1
ATOM 512 C C . LEU A 1 65 ? 7.981 22.781 -37.824 1.00 78.81 65 LEU A C 1
ATOM 514 O O . LEU A 1 65 ? 9.038 22.605 -37.223 1.00 78.81 65 LEU A O 1
ATOM 518 N N . THR A 1 66 ? 6.831 23.018 -37.193 1.00 85.44 66 THR A N 1
ATOM 519 C CA . THR A 1 66 ? 6.721 23.018 -35.728 1.00 85.44 66 THR A CA 1
ATOM 520 C C . THR A 1 66 ? 6.710 21.579 -35.228 1.00 85.44 66 THR A C 1
ATOM 522 O O . THR A 1 66 ? 5.798 20.827 -35.557 1.00 85.44 66 THR A O 1
ATOM 525 N N . ILE A 1 67 ? 7.720 21.202 -34.446 1.00 81.81 67 ILE A N 1
ATOM 526 C CA . ILE A 1 67 ? 7.845 19.849 -33.875 1.00 81.81 67 ILE A CA 1
ATOM 527 C C . ILE A 1 67 ? 7.487 19.804 -32.388 1.00 81.81 67 ILE A C 1
ATOM 529 O O . ILE A 1 67 ? 7.252 18.734 -31.836 1.00 81.81 67 ILE A O 1
ATOM 533 N N . TYR A 1 68 ? 7.465 20.966 -31.737 1.00 71.56 68 TYR A N 1
ATOM 534 C CA . TYR A 1 68 ? 7.117 21.121 -30.335 1.00 71.56 68 TYR A CA 1
ATOM 535 C C . TYR A 1 68 ? 6.547 22.524 -30.136 1.00 71.56 68 TYR A C 1
ATOM 537 O O . TYR A 1 68 ? 7.155 23.494 -30.585 1.00 71.56 68 TYR A O 1
ATOM 545 N N . ASP A 1 69 ? 5.391 22.639 -29.492 1.00 88.12 69 ASP A N 1
ATOM 546 C CA . ASP A 1 69 ? 4.779 23.919 -29.128 1.00 88.12 69 ASP A CA 1
ATOM 547 C C . ASP A 1 69 ? 3.947 23.699 -27.873 1.00 88.12 69 ASP A C 1
ATOM 549 O O . ASP A 1 69 ? 2.929 23.006 -27.907 1.00 88.12 69 ASP A O 1
ATOM 553 N N . LYS A 1 70 ? 4.432 24.215 -26.747 1.00 80.88 70 LYS A N 1
ATOM 554 C CA . LYS A 1 70 ? 3.750 24.075 -25.469 1.00 80.88 70 LYS A CA 1
ATOM 555 C C . LYS A 1 70 ? 3.874 25.344 -24.647 1.00 80.88 70 LYS A C 1
ATOM 557 O O . LYS A 1 70 ? 4.980 25.849 -24.455 1.00 80.88 70 LYS A O 1
ATOM 562 N N . ILE A 1 71 ? 2.736 25.799 -24.139 1.00 81.88 71 ILE A N 1
ATOM 563 C CA . ILE A 1 71 ? 2.591 26.917 -23.210 1.00 81.88 71 ILE A CA 1
ATOM 564 C C . ILE A 1 71 ? 1.916 26.375 -21.946 1.00 81.88 71 ILE A C 1
ATOM 566 O O . ILE A 1 71 ? 0.992 25.567 -22.033 1.00 81.88 71 ILE A O 1
ATOM 570 N N . ASN A 1 72 ? 2.415 26.792 -20.790 1.00 73.88 72 ASN A N 1
ATOM 571 C CA . ASN A 1 72 ? 1.925 26.448 -19.468 1.00 73.88 72 ASN A CA 1
ATOM 572 C C . ASN A 1 72 ? 1.290 27.698 -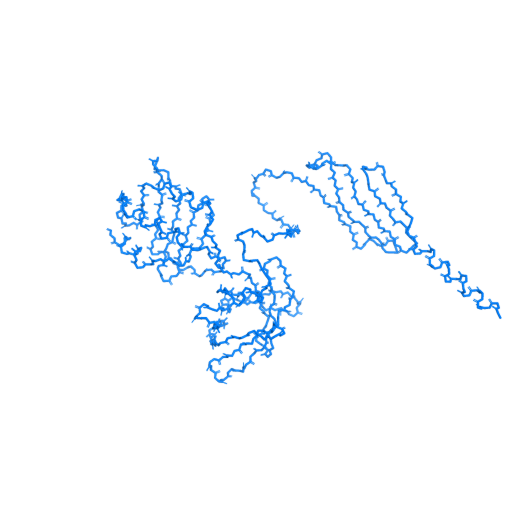18.854 1.00 73.88 72 ASN A C 1
ATOM 574 O O . ASN A 1 72 ? 1.991 28.665 -18.547 1.00 73.88 72 ASN A O 1
ATOM 578 N N . THR A 1 73 ? -0.023 27.640 -18.660 1.00 74.69 73 THR A N 1
ATOM 579 C CA . THR A 1 73 ? -0.816 28.668 -17.980 1.00 74.69 73 THR A CA 1
ATOM 580 C C . THR A 1 73 ? -1.083 28.219 -16.548 1.00 74.69 73 THR A C 1
ATOM 582 O O . THR A 1 73 ? -1.450 27.065 -16.312 1.00 74.69 73 THR A O 1
ATOM 585 N N . TYR A 1 74 ? -0.878 29.105 -15.576 1.00 69.00 74 TYR A N 1
ATOM 586 C CA . TYR A 1 74 ? -1.006 28.772 -14.156 1.00 69.00 74 TYR A CA 1
ATOM 587 C C . TYR A 1 74 ? -2.351 29.285 -13.637 1.00 69.00 74 TYR A C 1
ATOM 589 O O . TYR A 1 74 ? -2.513 30.483 -13.501 1.00 69.00 74 TYR A O 1
ATOM 597 N N . ILE A 1 75 ? -3.321 28.419 -13.342 1.00 65.38 75 ILE A N 1
ATOM 598 C CA . ILE A 1 75 ? -4.655 28.836 -12.861 1.00 65.38 75 ILE A CA 1
ATOM 599 C C . ILE A 1 75 ? -4.862 28.331 -11.429 1.00 65.38 75 ILE A C 1
ATOM 601 O O . ILE A 1 75 ? -4.510 27.192 -11.109 1.00 65.38 75 ILE A O 1
ATOM 605 N N . GLU A 1 76 ? -5.433 29.167 -10.562 1.00 47.06 76 GLU A N 1
ATOM 606 C CA . GLU A 1 76 ? -5.866 28.780 -9.218 1.00 47.06 76 GLU A CA 1
ATOM 607 C C . GLU A 1 76 ? -7.153 27.972 -9.366 1.00 47.06 76 GLU A C 1
ATOM 609 O O . GLU A 1 76 ? -8.144 28.453 -9.907 1.00 47.06 76 GLU A O 1
ATOM 614 N N . THR A 1 77 ? -7.129 26.709 -8.940 1.00 37.75 77 THR A N 1
ATOM 615 C CA . THR A 1 77 ? -8.324 25.863 -8.998 1.00 37.75 77 THR A CA 1
ATOM 616 C C . THR A 1 77 ? -9.018 25.890 -7.645 1.00 37.75 77 THR A C 1
ATOM 618 O O . THR A 1 77 ? -8.559 25.266 -6.690 1.00 37.75 77 THR A O 1
ATOM 621 N N . GLU A 1 78 ? -10.146 26.602 -7.571 1.00 34.25 78 GLU A N 1
ATOM 622 C CA . GLU A 1 78 ? -11.184 26.277 -6.598 1.00 34.25 78 GLU A CA 1
ATOM 623 C C . GLU A 1 78 ? -11.674 24.853 -6.882 1.00 34.25 78 GLU A C 1
ATOM 625 O O . GLU A 1 78 ? -11.947 24.468 -8.022 1.00 34.25 78 GLU A O 1
ATOM 630 N N . ASN A 1 79 ? -11.704 24.039 -5.830 1.00 42.50 79 ASN 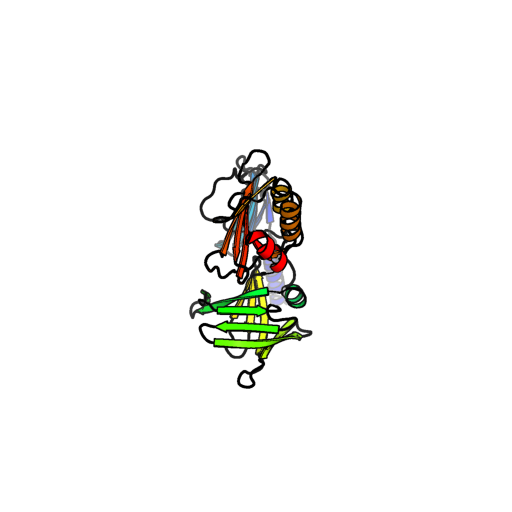A N 1
ATOM 631 C CA . ASN A 1 79 ? -12.078 22.636 -5.898 1.00 42.50 79 ASN A CA 1
ATOM 632 C C . ASN A 1 79 ? -13.529 22.487 -6.361 1.00 42.50 79 ASN A C 1
ATOM 634 O O . ASN A 1 79 ? -14.430 22.855 -5.616 1.00 42.50 79 ASN A O 1
ATOM 638 N N . ASN A 1 80 ? -13.740 21.856 -7.515 1.00 34.50 80 ASN A N 1
ATOM 639 C CA . ASN A 1 80 ? -14.877 20.978 -7.776 1.00 34.50 80 ASN A CA 1
ATOM 640 C C . ASN A 1 80 ? -14.448 19.912 -8.798 1.00 34.50 80 ASN A C 1
ATOM 642 O O . ASN A 1 80 ? -13.855 20.229 -9.829 1.00 34.50 80 ASN A O 1
ATOM 646 N N . ASP A 1 81 ? -14.691 18.647 -8.451 1.00 43.94 81 ASP A N 1
ATOM 647 C CA . ASP A 1 81 ? -14.489 17.468 -9.298 1.00 43.94 81 ASP A CA 1
ATOM 648 C C . ASP A 1 81 ? -15.255 17.601 -10.623 1.00 43.94 81 ASP A C 1
ATOM 650 O O . ASP A 1 81 ? -16.451 17.880 -10.607 1.00 43.94 81 ASP A O 1
ATOM 654 N N . ASP A 1 82 ? -14.589 17.377 -11.759 1.00 32.91 82 ASP A N 1
ATOM 655 C CA . ASP A 1 82 ? -14.761 16.181 -12.603 1.00 32.91 82 ASP A CA 1
ATOM 656 C C . ASP A 1 82 ? -13.857 16.284 -13.858 1.00 32.91 82 ASP A C 1
ATOM 658 O O . ASP A 1 82 ? -13.642 17.364 -14.405 1.00 32.91 82 ASP A O 1
ATOM 662 N N . GLY A 1 83 ? -13.328 15.150 -14.324 1.00 34.66 83 GLY A N 1
ATOM 663 C CA . GLY A 1 83 ? -12.858 14.973 -15.704 1.00 34.66 83 GLY A CA 1
ATOM 664 C C . GLY A 1 83 ? -11.501 15.564 -16.130 1.00 34.66 83 GLY A C 1
ATOM 665 O O . GLY A 1 83 ? -11.399 16.685 -16.614 1.00 34.66 83 GLY A O 1
ATOM 666 N N . SER A 1 84 ? -10.484 14.694 -16.171 1.00 38.00 84 SER A N 1
ATOM 667 C CA . SER A 1 84 ? -9.272 14.772 -17.019 1.00 38.00 84 SER A CA 1
ATOM 668 C C . SER A 1 84 ? -8.191 15.815 -16.672 1.00 38.00 84 SER A C 1
ATOM 670 O O . SER A 1 84 ? -8.026 16.839 -17.326 1.00 38.00 84 SER A O 1
ATOM 672 N N . LYS A 1 85 ? -7.328 15.488 -15.700 1.00 32.06 85 LYS A N 1
ATOM 673 C CA . LYS A 1 85 ? -6.018 16.146 -15.551 1.00 32.06 85 LYS A CA 1
ATOM 674 C C . LYS A 1 85 ? -4.933 15.296 -16.213 1.00 32.06 85 L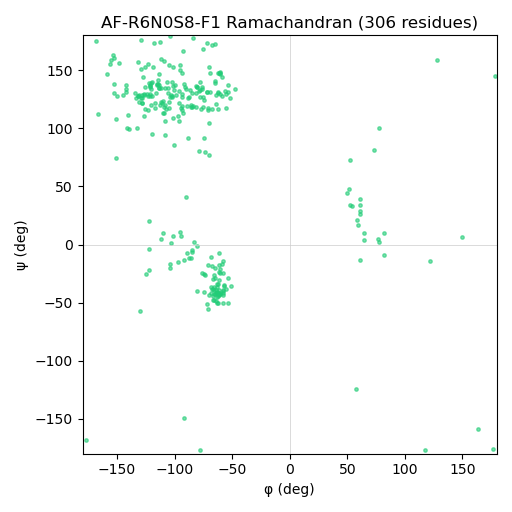YS A C 1
ATOM 676 O O . LYS A 1 85 ? -4.594 14.217 -15.735 1.00 32.06 85 LYS A O 1
ATOM 681 N N . SER A 1 86 ? -4.383 15.793 -17.321 1.00 28.48 86 SER A N 1
ATOM 682 C CA . SER A 1 86 ? -3.114 15.317 -17.869 1.00 28.48 86 SER A CA 1
ATOM 683 C C . SER A 1 86 ? -1.990 15.761 -16.932 1.00 28.48 86 SER A C 1
ATOM 685 O O . SER A 1 86 ? -1.641 16.940 -16.881 1.00 28.48 86 SER A O 1
ATOM 687 N N . TYR A 1 87 ? -1.460 14.819 -16.159 1.00 29.25 87 TYR A N 1
ATOM 688 C CA . TYR A 1 87 ? -0.370 15.049 -15.222 1.00 29.25 87 TYR A CA 1
ATOM 689 C C . TYR A 1 87 ? 0.922 15.376 -15.972 1.00 29.25 87 TYR A C 1
ATOM 691 O O . TYR A 1 87 ? 1.464 14.539 -16.696 1.00 29.25 87 TYR A O 1
ATOM 699 N N . GLU A 1 88 ? 1.434 16.586 -15.769 1.00 29.09 88 GLU A N 1
ATOM 700 C CA . GLU A 1 88 ? 2.799 16.933 -16.129 1.00 29.09 88 GLU A CA 1
ATOM 701 C C . GLU A 1 88 ? 3.568 17.380 -14.883 1.00 29.09 88 GLU A C 1
ATOM 703 O O . GLU A 1 88 ? 3.198 18.336 -14.209 1.00 29.09 88 GLU A O 1
ATOM 708 N N . ASN A 1 89 ? 4.646 16.642 -14.606 1.00 35.28 89 ASN A N 1
ATOM 709 C CA . ASN A 1 89 ? 5.785 16.993 -13.761 1.00 35.28 89 ASN A CA 1
ATOM 710 C C . ASN A 1 89 ? 5.492 17.486 -12.334 1.00 35.28 89 ASN A C 1
ATOM 712 O O . ASN A 1 89 ? 5.818 18.614 -11.976 1.00 35.28 89 ASN A O 1
ATOM 716 N N . SER A 1 90 ? 5.071 16.566 -11.463 1.00 30.58 90 SER A N 1
ATOM 717 C CA . SER A 1 90 ? 5.525 16.606 -10.069 1.00 30.58 90 SER A CA 1
ATOM 718 C C . SER A 1 90 ? 6.828 15.805 -9.963 1.00 30.58 90 SER A C 1
ATOM 720 O O . SER A 1 90 ? 6.840 14.588 -9.792 1.00 30.58 90 SER A O 1
ATOM 722 N N . LYS A 1 91 ? 7.954 16.506 -10.125 1.00 42.22 91 LYS A N 1
ATOM 723 C CA . LYS A 1 91 ? 9.215 16.128 -9.481 1.00 42.22 91 LYS A CA 1
ATOM 724 C C . LYS A 1 91 ? 9.103 16.608 -8.036 1.00 42.22 91 LYS A C 1
ATOM 726 O O . LYS A 1 91 ? 9.544 17.701 -7.728 1.00 42.22 91 LYS A O 1
ATOM 731 N N . ASP A 1 92 ? 8.415 15.837 -7.212 1.00 35.19 92 ASP A N 1
ATOM 732 C CA . ASP A 1 92 ? 8.773 15.662 -5.812 1.00 35.19 92 ASP A CA 1
ATOM 733 C C . ASP A 1 92 ? 7.985 14.473 -5.293 1.00 35.19 92 ASP A C 1
ATOM 735 O O . ASP A 1 92 ? 6.757 14.453 -5.219 1.00 35.19 92 ASP A O 1
ATOM 739 N N . CYS A 1 93 ? 8.733 13.427 -4.987 1.00 41.09 93 CYS A N 1
ATOM 740 C CA . CYS A 1 93 ? 8.232 12.343 -4.184 1.00 41.09 93 CYS A CA 1
ATOM 741 C C . CYS A 1 93 ? 7.708 12.919 -2.870 1.00 41.09 93 CYS A C 1
ATOM 743 O O . CYS A 1 93 ? 8.467 13.539 -2.130 1.00 41.09 93 CYS A O 1
ATOM 745 N N . CYS A 1 94 ? 6.407 12.769 -2.613 1.00 42.00 94 CYS A N 1
ATOM 746 C CA . CYS A 1 94 ? 5.808 13.347 -1.421 1.00 42.00 94 CYS A CA 1
ATOM 747 C C . CYS A 1 94 ? 6.463 12.767 -0.158 1.00 42.00 94 CYS A C 1
ATOM 749 O O . CYS A 1 94 ? 6.867 11.606 -0.146 1.00 42.00 94 CYS A O 1
ATOM 751 N N . GLU A 1 95 ? 6.542 13.560 0.910 1.00 34.88 95 GLU A N 1
ATOM 752 C CA . GLU A 1 95 ? 7.258 13.239 2.159 1.00 34.88 95 GLU A CA 1
ATOM 753 C C . GLU A 1 95 ? 6.764 11.944 2.850 1.00 34.88 95 GLU A C 1
ATOM 755 O O . GLU A 1 95 ? 7.462 11.371 3.677 1.00 34.88 95 GLU A O 1
ATOM 760 N N . ASN A 1 96 ? 5.593 11.432 2.442 1.00 37.34 96 ASN A N 1
ATOM 761 C CA . ASN A 1 96 ? 4.983 10.183 2.910 1.00 37.34 96 ASN A CA 1
ATOM 762 C C . ASN A 1 96 ? 4.697 9.175 1.773 1.00 37.34 96 ASN A C 1
ATOM 764 O O . ASN A 1 96 ? 3.834 8.315 1.921 1.00 37.34 96 ASN A O 1
ATOM 768 N N . CYS A 1 97 ? 5.355 9.293 0.616 1.00 44.06 97 CYS A N 1
ATOM 769 C CA . CYS A 1 97 ? 5.168 8.409 -0.539 1.00 44.06 97 CYS A CA 1
ATOM 770 C C . CYS A 1 97 ? 6.208 7.275 -0.559 1.00 44.06 97 CYS A C 1
ATOM 772 O O . CYS A 1 97 ? 7.361 7.460 -0.173 1.00 44.06 97 CYS A O 1
ATOM 774 N N . ILE A 1 98 ? 5.837 6.114 -1.109 1.00 44.44 98 ILE A N 1
ATOM 775 C CA . ILE A 1 98 ? 6.783 5.039 -1.453 1.00 44.44 98 ILE A CA 1
ATOM 776 C C . ILE A 1 98 ? 7.543 5.470 -2.693 1.00 44.44 98 ILE A C 1
ATOM 778 O O . ILE A 1 98 ? 7.101 5.315 -3.832 1.00 44.44 98 ILE A O 1
ATOM 782 N N . CYS A 1 99 ? 8.672 6.104 -2.444 1.00 43.56 99 CYS A N 1
ATOM 783 C CA . CYS A 1 99 ? 9.323 6.918 -3.435 1.00 43.56 99 CYS A CA 1
ATOM 784 C C . CYS A 1 99 ? 10.833 6.731 -3.325 1.00 43.56 99 CYS A C 1
ATOM 786 O O . CYS A 1 99 ? 11.489 7.270 -2.442 1.00 43.56 99 CYS A O 1
ATOM 788 N N . GLY A 1 100 ? 11.362 5.907 -4.224 1.00 50.88 100 GLY A N 1
ATOM 789 C CA . GLY A 1 100 ? 12.777 5.579 -4.359 1.00 50.88 100 GLY A CA 1
ATOM 790 C C . GLY A 1 100 ? 13.017 4.833 -5.669 1.00 50.88 100 GLY A C 1
ATOM 791 O O . GLY A 1 100 ? 12.054 4.528 -6.385 1.00 50.88 100 GLY A O 1
ATOM 792 N N . ASP A 1 101 ? 14.282 4.550 -5.986 1.00 64.88 101 ASP A N 1
ATOM 793 C CA . ASP A 1 101 ? 14.642 3.576 -7.024 1.00 64.88 101 ASP A CA 1
ATOM 794 C C . ASP A 1 101 ? 13.890 2.273 -6.715 1.00 64.88 101 ASP A C 1
ATOM 796 O O . ASP A 1 101 ? 13.938 1.776 -5.584 1.00 64.88 101 ASP A O 1
ATOM 800 N N . THR A 1 102 ? 13.143 1.737 -7.680 1.00 70.62 102 THR A N 1
ATOM 801 C CA . THR A 1 102 ? 12.323 0.534 -7.484 1.00 70.62 102 THR A CA 1
ATOM 802 C C . THR A 1 102 ? 13.132 -0.642 -6.932 1.00 70.62 102 THR A C 1
ATOM 804 O O . THR A 1 102 ? 12.614 -1.455 -6.165 1.00 70.62 102 THR A O 1
ATOM 807 N N . ILE A 1 103 ? 14.432 -0.699 -7.232 1.00 73.81 103 ILE A N 1
ATOM 808 C CA . ILE A 1 103 ? 15.355 -1.677 -6.649 1.00 73.81 103 ILE A CA 1
ATOM 809 C C . ILE A 1 103 ? 15.518 -1.494 -5.147 1.00 73.81 103 ILE A C 1
ATOM 811 O O . ILE A 1 103 ? 15.589 -2.475 -4.406 1.00 73.81 103 ILE A O 1
ATOM 815 N N . GLU A 1 104 ? 15.625 -0.255 -4.681 1.00 72.25 104 GLU A N 1
ATOM 816 C CA . GLU A 1 104 ? 15.765 0.024 -3.258 1.00 72.25 104 GLU A CA 1
ATOM 817 C C . GLU A 1 104 ? 14.492 -0.351 -2.494 1.00 72.25 104 GLU A C 1
ATOM 819 O O . GLU A 1 104 ? 14.575 -0.937 -1.412 1.00 72.25 104 GLU A O 1
ATOM 824 N N . LEU A 1 105 ? 13.329 -0.097 -3.095 1.00 70.38 105 LEU A N 1
ATOM 825 C CA . LEU A 1 105 ? 12.033 -0.501 -2.554 1.00 70.38 105 LEU A CA 1
ATOM 826 C C . LEU A 1 105 ? 11.917 -2.024 -2.458 1.00 70.38 105 LEU A C 1
ATOM 828 O O . LEU A 1 105 ? 11.658 -2.549 -1.377 1.00 70.38 105 LEU A O 1
ATOM 832 N N . LEU A 1 106 ? 12.223 -2.744 -3.541 1.00 72.06 106 LEU A N 1
ATOM 833 C CA . LEU A 1 106 ? 12.214 -4.211 -3.573 1.00 72.06 106 LEU A CA 1
ATOM 834 C C . LEU A 1 106 ? 13.153 -4.853 -2.543 1.00 72.06 106 LEU A C 1
ATOM 836 O O . LEU A 1 106 ? 12.925 -5.988 -2.133 1.00 72.06 106 LEU A O 1
ATOM 840 N N . LYS A 1 107 ? 14.209 -4.163 -2.096 1.00 73.94 107 LYS A N 1
ATOM 841 C CA . LYS A 1 107 ? 15.100 -4.673 -1.037 1.00 73.94 107 LYS A CA 1
ATOM 842 C C . LYS A 1 107 ? 14.476 -4.614 0.357 1.00 73.94 107 LYS A C 1
ATOM 844 O O . LYS A 1 107 ? 14.922 -5.351 1.236 1.00 73.94 107 LYS A O 1
ATOM 849 N N . LYS A 1 108 ? 13.518 -3.713 0.586 1.00 67.94 108 LYS A N 1
ATOM 850 C CA . LYS A 1 108 ? 13.094 -3.303 1.936 1.00 67.94 108 LYS A CA 1
ATOM 851 C C . LYS A 1 108 ? 11.599 -3.475 2.198 1.00 67.94 108 LYS A C 1
ATOM 853 O O . LYS A 1 108 ? 11.223 -3.585 3.361 1.00 67.94 108 LYS A O 1
ATOM 858 N N . VAL A 1 109 ? 10.768 -3.462 1.158 1.00 62.84 109 VAL A N 1
ATOM 859 C CA . VAL A 1 109 ? 9.323 -3.246 1.281 1.00 62.84 109 VAL A CA 1
ATOM 860 C C . VAL A 1 109 ? 8.546 -4.378 0.623 1.00 62.84 109 VAL A C 1
ATOM 862 O O . VAL A 1 109 ? 8.858 -4.803 -0.489 1.00 62.84 109 VAL A O 1
ATOM 865 N N . GLU A 1 110 ? 7.517 -4.853 1.321 1.00 64.88 110 GLU A N 1
ATOM 866 C CA . GLU A 1 110 ? 6.495 -5.717 0.740 1.00 64.88 110 GLU A CA 1
ATOM 867 C C . GLU A 1 110 ? 5.717 -4.976 -0.336 1.00 64.88 110 GLU A C 1
ATOM 869 O O . GLU A 1 110 ? 5.234 -3.869 -0.116 1.00 64.88 110 GLU A O 1
ATOM 874 N N . THR A 1 111 ? 5.618 -5.596 -1.504 1.00 61.97 111 THR A N 1
ATOM 875 C CA . THR A 1 111 ? 5.100 -4.958 -2.712 1.00 61.97 111 THR A CA 1
ATOM 876 C C . THR A 1 111 ? 4.270 -5.967 -3.501 1.00 61.97 111 THR A C 1
ATOM 878 O O . THR A 1 111 ? 4.670 -7.126 -3.652 1.00 61.97 111 THR A O 1
ATOM 881 N N . ALA A 1 112 ? 3.121 -5.533 -4.009 1.00 63.12 112 ALA A N 1
ATOM 882 C CA . ALA A 1 112 ? 2.280 -6.282 -4.935 1.00 63.12 112 ALA A CA 1
ATOM 883 C C . ALA A 1 112 ? 2.268 -5.568 -6.290 1.00 63.12 112 ALA A C 1
ATOM 885 O O . ALA A 1 112 ? 2.429 -4.351 -6.366 1.00 63.12 112 ALA A O 1
ATOM 886 N N . TRP A 1 113 ? 2.180 -6.332 -7.378 1.00 68.62 113 TRP A N 1
ATOM 887 C CA . TRP A 1 113 ? 2.438 -5.791 -8.708 1.00 68.62 113 TRP A CA 1
ATOM 888 C C . TRP A 1 113 ? 1.541 -6.430 -9.756 1.00 68.62 113 TRP A C 1
ATOM 890 O O . TRP A 1 113 ? 1.477 -7.651 -9.896 1.00 68.62 113 TRP A O 1
ATOM 900 N N . THR A 1 114 ? 0.884 -5.582 -10.536 1.00 63.47 114 THR A N 1
ATOM 901 C CA . THR A 1 114 ? -0.109 -5.980 -11.529 1.00 63.47 114 THR A CA 1
ATOM 902 C C . THR A 1 114 ? 0.530 -6.445 -12.839 1.00 63.47 114 THR A C 1
ATOM 904 O O . THR A 1 114 ? 1.418 -5.792 -13.397 1.00 63.47 114 THR A O 1
ATOM 907 N N . LEU A 1 115 ? 0.019 -7.548 -13.392 1.00 65.56 115 LEU A N 1
ATOM 908 C CA . LEU A 1 115 ? 0.457 -8.054 -14.686 1.00 65.56 115 LEU A CA 1
ATOM 909 C C . LEU A 1 115 ? -0.225 -7.319 -15.851 1.00 65.56 115 LEU A C 1
ATOM 911 O O . LEU A 1 115 ? -1.453 -7.212 -15.924 1.00 65.56 115 LEU A O 1
ATOM 915 N N . THR A 1 116 ? 0.584 -6.871 -16.810 1.00 61.19 116 THR A N 1
ATOM 916 C CA . THR A 1 116 ? 0.120 -6.266 -18.062 1.00 61.19 116 THR A CA 1
ATOM 917 C C . THR A 1 116 ? 0.776 -6.950 -19.254 1.00 61.19 116 THR A C 1
ATOM 919 O O . THR A 1 116 ? 1.988 -7.106 -19.334 1.00 61.19 116 THR A O 1
ATOM 922 N N . GLU A 1 117 ? -0.034 -7.368 -20.217 1.00 61.06 117 GLU A N 1
ATOM 923 C CA . GLU A 1 117 ? 0.447 -7.866 -21.502 1.00 61.06 117 GLU A CA 1
ATOM 924 C C . GLU A 1 117 ? 0.550 -6.704 -22.487 1.00 61.06 117 GLU A C 1
ATOM 926 O O . GLU A 1 117 ? -0.376 -5.905 -22.610 1.00 61.06 117 GLU A O 1
ATOM 931 N N . ILE A 1 118 ? 1.660 -6.612 -23.216 1.00 54.38 118 ILE A N 1
ATOM 932 C CA . ILE A 1 118 ? 1.760 -5.699 -24.354 1.00 54.38 118 ILE A CA 1
ATOM 933 C C . ILE A 1 118 ? 1.168 -6.425 -25.561 1.00 54.38 118 ILE A C 1
ATOM 935 O O . ILE A 1 118 ? 1.653 -7.486 -25.957 1.00 54.38 118 ILE A O 1
ATOM 939 N N . ASN A 1 119 ? 0.094 -5.882 -26.130 1.00 57.59 119 ASN A N 1
ATOM 940 C CA . ASN A 1 119 ? -0.517 -6.467 -27.317 1.00 57.59 119 ASN A CA 1
ATOM 941 C C . ASN A 1 119 ? 0.366 -6.251 -28.564 1.00 57.59 119 ASN A C 1
ATOM 943 O O . ASN A 1 119 ? 1.348 -5.509 -28.546 1.00 57.59 119 ASN A O 1
ATOM 947 N N . SER A 1 120 ? -0.007 -6.854 -29.694 1.00 55.16 120 SER A N 1
ATOM 948 C CA . SER A 1 120 ? 0.732 -6.725 -30.962 1.00 55.16 120 SER A CA 1
ATOM 949 C C . SER A 1 120 ? 0.815 -5.292 -31.517 1.00 55.16 120 SER A C 1
ATOM 951 O O . SER A 1 120 ? 1.498 -5.068 -32.511 1.00 55.16 120 SER A O 1
ATOM 953 N N . LYS A 1 121 ? 0.107 -4.332 -30.909 1.00 58.97 121 LYS A N 1
ATOM 954 C CA . LYS A 1 121 ? 0.113 -2.904 -31.251 1.00 58.97 121 LYS A CA 1
ATOM 955 C C . LYS A 1 121 ? 0.947 -2.061 -30.277 1.00 58.97 121 LYS A C 1
ATOM 957 O O . LYS A 1 121 ? 1.016 -0.849 -30.447 1.00 58.97 121 LYS A O 1
ATOM 962 N N . GLY A 1 122 ? 1.581 -2.676 -29.276 1.00 49.72 122 GLY A N 1
ATOM 963 C CA . GLY A 1 122 ? 2.362 -1.962 -28.266 1.00 49.72 122 GLY A CA 1
ATOM 964 C C . GLY A 1 122 ? 1.528 -1.371 -27.124 1.00 49.72 122 GLY A C 1
ATOM 965 O O . GLY A 1 122 ? 2.055 -0.592 -26.334 1.00 49.72 122 GLY A O 1
ATOM 966 N N . GLU A 1 123 ? 0.242 -1.715 -27.020 1.00 49.97 123 GLU A N 1
ATOM 967 C CA . GLU A 1 123 ? -0.643 -1.208 -25.968 1.00 49.97 123 GLU A CA 1
ATOM 968 C C . GLU A 1 123 ? -0.636 -2.151 -24.761 1.00 49.97 123 GLU A C 1
ATOM 970 O O . GLU A 1 123 ? -0.713 -3.374 -24.912 1.00 49.97 123 GLU A O 1
ATOM 975 N N . TYR A 1 124 ? -0.594 -1.577 -23.559 1.00 54.06 124 TYR A N 1
ATOM 976 C CA . TYR A 1 124 ? -0.693 -2.330 -22.312 1.00 54.06 124 TYR A CA 1
ATOM 977 C C . TYR A 1 124 ? -2.133 -2.787 -22.080 1.00 54.06 124 TYR A C 1
ATOM 979 O O . TYR A 1 124 ? -3.059 -1.979 -22.009 1.00 54.06 124 TYR A O 1
ATOM 987 N N . LYS A 1 125 ? -2.316 -4.092 -21.908 1.00 58.88 125 LYS A N 1
ATOM 988 C CA . LYS A 1 125 ? -3.580 -4.721 -21.546 1.00 58.88 125 LYS A CA 1
ATOM 989 C C . LYS A 1 125 ? -3.429 -5.391 -20.189 1.00 58.88 125 LYS A C 1
ATOM 991 O O . LYS A 1 125 ? -2.641 -6.319 -20.031 1.00 58.88 125 LYS A O 1
ATOM 996 N N . TYR A 1 126 ? -4.204 -4.930 -19.216 1.00 61.06 126 TYR A N 1
ATOM 997 C CA . TYR A 1 126 ? -4.302 -5.576 -17.911 1.00 61.06 126 TYR A CA 1
ATOM 998 C C . TYR A 1 126 ? -4.712 -7.044 -18.064 1.00 61.06 126 TYR A C 1
ATOM 1000 O O . TYR A 1 126 ? -5.675 -7.355 -18.778 1.00 61.06 126 TYR A O 1
ATOM 1008 N N . ILE A 1 127 ? -3.991 -7.937 -17.386 1.00 64.19 127 ILE A N 1
ATOM 1009 C CA . ILE A 1 127 ? -4.403 -9.332 -17.272 1.00 64.19 127 ILE A CA 1
ATOM 1010 C C . ILE A 1 127 ? -5.192 -9.480 -15.983 1.00 64.19 127 ILE A C 1
ATOM 1012 O O . ILE A 1 127 ? -4.660 -9.318 -14.886 1.00 64.19 127 ILE A O 1
ATOM 1016 N N . LYS A 1 128 ? -6.471 -9.815 -16.139 1.00 61.00 128 LYS A N 1
ATOM 1017 C CA . LYS A 1 128 ? -7.375 -10.029 -15.016 1.00 61.00 128 LYS A CA 1
ATOM 1018 C C . LYS A 1 128 ? -6.803 -11.054 -14.032 1.00 61.00 128 LYS A C 1
ATOM 1020 O O . LYS A 1 128 ? -6.259 -12.078 -14.451 1.00 61.00 128 LYS A O 1
ATOM 1025 N N . ASP A 1 129 ? -6.930 -10.749 -12.741 1.00 61.00 129 ASP A N 1
ATOM 1026 C CA . ASP A 1 129 ? -6.581 -11.631 -11.621 1.00 61.00 129 ASP A CA 1
ATOM 1027 C C . ASP A 1 129 ? -5.134 -12.151 -11.689 1.00 61.00 129 ASP A C 1
ATOM 1029 O O . ASP A 1 129 ? -4.844 -13.291 -11.329 1.00 61.00 129 ASP A O 1
ATOM 1033 N N . SER A 1 130 ? -4.219 -11.332 -12.219 1.00 66.31 130 SER A N 1
ATOM 1034 C CA . SER A 1 130 ? -2.821 -11.713 -12.400 1.00 66.31 130 SER A CA 1
ATOM 1035 C C . SER A 1 130 ? -1.872 -10.683 -11.793 1.00 66.31 130 SER A C 1
ATOM 1037 O O . SER A 1 130 ? -1.889 -9.507 -12.160 1.00 66.31 130 SER A O 1
ATOM 1039 N N . PHE A 1 131 ? -1.034 -11.133 -10.864 1.00 69.19 131 PHE A N 1
ATOM 1040 C CA . PHE A 1 131 ? -0.125 -10.286 -10.101 1.00 69.19 131 PHE A CA 1
ATOM 1041 C C . PHE A 1 131 ? 1.103 -11.068 -9.624 1.00 69.19 131 PHE A C 1
ATOM 1043 O O . PHE A 1 131 ? 1.113 -12.299 -9.605 1.00 69.19 131 PHE A O 1
ATOM 1050 N N . ILE A 1 132 ? 2.150 -10.352 -9.232 1.00 74.75 132 ILE A N 1
ATOM 1051 C CA . ILE A 1 132 ? 3.289 -10.896 -8.493 1.00 74.75 132 ILE A CA 1
ATOM 1052 C C . ILE A 1 132 ? 3.421 -10.129 -7.182 1.00 74.75 132 ILE A C 1
ATOM 1054 O O . ILE A 1 132 ? 3.259 -8.919 -7.178 1.00 74.75 132 ILE A O 1
ATOM 1058 N N . ASN A 1 133 ? 3.713 -10.815 -6.082 1.00 73.00 133 ASN A N 1
ATOM 1059 C CA . ASN A 1 133 ? 3.990 -10.215 -4.779 1.00 73.00 133 ASN A CA 1
ATOM 1060 C C . ASN A 1 133 ? 5.429 -10.512 -4.391 1.00 73.00 133 ASN A C 1
ATOM 1062 O O . ASN A 1 133 ? 5.861 -11.654 -4.529 1.00 73.00 133 ASN A O 1
ATOM 1066 N N . PHE A 1 134 ? 6.134 -9.522 -3.852 1.00 74.88 134 PHE A N 1
ATOM 1067 C CA . PHE A 1 134 ? 7.458 -9.665 -3.255 1.00 74.88 134 PHE A CA 1
ATOM 1068 C C . PHE A 1 134 ? 7.370 -9.369 -1.757 1.00 74.88 134 PHE A C 1
ATOM 1070 O O . PHE A 1 134 ? 6.677 -8.451 -1.328 1.00 74.88 134 PHE A O 1
ATOM 1077 N N . HIS A 1 135 ? 8.067 -10.173 -0.959 1.00 71.69 135 HIS A N 1
ATOM 1078 C CA . HIS A 1 135 ? 8.029 -10.219 0.509 1.00 71.69 135 HIS A CA 1
ATOM 1079 C C . HIS A 1 135 ? 6.682 -10.565 1.161 1.00 71.69 135 HIS A C 1
ATOM 1081 O O . HIS A 1 135 ? 6.687 -10.947 2.327 1.00 71.69 135 HIS A O 1
ATOM 1087 N N . GLY A 1 136 ? 5.560 -10.544 0.434 1.00 63.19 136 GLY A N 1
ATOM 1088 C CA . GLY A 1 136 ? 4.234 -10.803 1.019 1.00 63.19 136 GLY A CA 1
ATOM 1089 C C . GLY A 1 136 ? 3.978 -12.237 1.493 1.00 63.19 136 GLY A C 1
ATOM 1090 O O . GLY A 1 136 ? 3.020 -12.503 2.205 1.00 63.19 136 GLY A O 1
ATOM 1091 N N . THR A 1 137 ? 4.854 -13.186 1.148 1.00 60.09 137 THR A N 1
ATOM 1092 C CA . THR A 1 137 ? 4.830 -14.561 1.698 1.00 60.09 137 THR A CA 1
ATOM 1093 C C . THR A 1 137 ? 6.015 -14.851 2.629 1.00 60.09 137 THR A C 1
ATOM 1095 O O . THR A 1 137 ? 6.251 -15.996 3.026 1.00 60.09 137 THR A O 1
ATOM 1098 N N . GLY A 1 138 ? 6.778 -13.811 2.977 1.00 65.56 138 GLY A N 1
ATOM 1099 C CA . GLY A 1 138 ? 7.996 -13.862 3.779 1.00 65.56 138 GLY A CA 1
ATOM 1100 C C . GLY A 1 138 ? 9.169 -13.148 3.104 1.00 65.56 138 GLY A C 1
ATOM 1101 O O . GLY A 1 138 ? 9.197 -12.969 1.888 1.00 65.56 138 GLY A O 1
ATOM 1102 N N . LYS A 1 139 ? 10.167 -12.753 3.902 1.00 75.88 139 LYS A N 1
ATOM 1103 C CA . LYS A 1 139 ? 11.337 -11.997 3.431 1.00 75.88 139 LYS A CA 1
ATOM 1104 C C . LYS A 1 139 ? 12.031 -12.691 2.252 1.00 75.88 139 LYS A C 1
ATOM 1106 O O . LYS A 1 139 ? 12.344 -13.874 2.335 1.00 75.88 139 LYS A O 1
ATOM 1111 N N . ASN A 1 140 ? 12.305 -11.930 1.193 1.00 81.44 140 ASN A N 1
ATOM 1112 C CA . ASN A 1 140 ? 12.912 -12.369 -0.068 1.00 81.44 140 ASN A CA 1
ATOM 1113 C C . ASN A 1 140 ? 12.130 -13.467 -0.810 1.00 81.44 140 ASN A C 1
ATOM 1115 O O . ASN A 1 140 ? 12.695 -14.166 -1.647 1.00 81.44 140 ASN A O 1
ATOM 1119 N N . LYS A 1 141 ? 10.831 -13.623 -0.536 1.00 81.25 141 LYS A N 1
ATOM 1120 C CA . LYS A 1 141 ? 9.964 -14.552 -1.269 1.00 81.25 141 LYS A CA 1
ATOM 1121 C C . LYS A 1 141 ? 9.115 -13.823 -2.292 1.00 81.25 141 LYS A C 1
ATOM 1123 O O . LYS A 1 141 ? 8.786 -12.652 -2.101 1.00 81.25 141 LYS A O 1
ATOM 1128 N N . PHE A 1 142 ? 8.743 -14.533 -3.350 1.00 83.69 142 PHE A N 1
ATOM 1129 C CA . PHE A 1 142 ? 7.746 -14.068 -4.300 1.00 83.69 142 PHE A CA 1
ATOM 1130 C C . PHE A 1 142 ? 6.617 -15.083 -4.489 1.00 83.69 142 PHE A C 1
ATOM 1132 O O . PHE A 1 142 ? 6.805 -16.293 -4.336 1.00 83.69 142 PHE A O 1
ATOM 1139 N N . ALA A 1 143 ? 5.443 -14.576 -4.847 1.00 79.56 143 ALA A N 1
ATOM 1140 C CA . ALA A 1 143 ? 4.318 -15.376 -5.312 1.00 79.56 143 ALA A CA 1
ATOM 1141 C C . ALA A 1 143 ? 3.731 -14.728 -6.566 1.00 79.56 143 ALA A C 1
ATOM 1143 O O . ALA A 1 143 ? 3.418 -13.544 -6.557 1.00 79.56 143 ALA A O 1
ATOM 1144 N N . PHE A 1 144 ? 3.618 -15.496 -7.640 1.00 78.94 144 PHE A N 1
ATOM 1145 C CA . PHE A 1 144 ? 3.097 -15.088 -8.935 1.00 78.94 144 PHE A CA 1
ATOM 1146 C C . PHE A 1 144 ? 1.794 -15.827 -9.227 1.00 78.94 144 PHE A C 1
ATOM 1148 O O . PHE A 1 144 ? 1.723 -17.048 -9.084 1.00 78.94 144 PHE A O 1
ATOM 1155 N N . PHE A 1 145 ? 0.800 -15.083 -9.697 1.00 72.31 145 PHE A N 1
ATOM 1156 C CA . PHE A 1 145 ? -0.517 -15.569 -10.070 1.00 72.31 145 PHE A CA 1
ATOM 1157 C C . PHE A 1 145 ? -0.836 -15.115 -11.494 1.00 72.31 145 PHE A C 1
ATOM 1159 O O . PHE A 1 145 ? -0.711 -13.934 -11.819 1.00 72.31 145 PHE A O 1
ATOM 1166 N N . LYS A 1 146 ? -1.252 -16.050 -12.353 1.00 71.00 146 LYS A N 1
ATOM 1167 C CA . LYS A 1 146 ? -1.790 -15.758 -13.690 1.00 71.00 146 LYS A CA 1
ATOM 1168 C C . LYS A 1 146 ? -2.978 -16.666 -13.981 1.00 71.00 146 LYS A C 1
ATOM 1170 O O . LYS A 1 146 ? -2.804 -17.832 -14.355 1.00 71.00 146 LYS A O 1
ATOM 1175 N N . GLY A 1 147 ? -4.188 -16.140 -13.796 1.00 67.19 147 GLY A N 1
ATOM 1176 C CA . GLY A 1 147 ? -5.409 -16.950 -13.797 1.00 67.19 147 GLY A CA 1
ATOM 1177 C C . GLY A 1 147 ? -5.325 -18.046 -12.729 1.00 67.19 147 GLY A C 1
ATOM 1178 O O . GLY A 1 147 ? -5.029 -17.764 -11.576 1.00 67.19 147 GLY A O 1
ATOM 1179 N N . ASN A 1 148 ? -5.495 -19.312 -13.118 1.00 66.75 148 ASN A N 1
ATOM 1180 C CA . ASN A 1 148 ? -5.431 -20.449 -12.183 1.00 66.75 148 ASN A CA 1
ATOM 1181 C C . ASN A 1 148 ? -4.001 -20.950 -11.896 1.00 66.75 148 ASN A C 1
ATOM 1183 O O . ASN A 1 148 ? -3.832 -21.973 -11.232 1.00 66.75 148 ASN A O 1
ATOM 1187 N N . LYS A 1 149 ? -2.966 -20.308 -12.452 1.00 69.81 149 LYS A N 1
ATOM 1188 C CA . LYS A 1 149 ? -1.571 -20.725 -12.263 1.00 69.81 149 LYS A CA 1
ATOM 1189 C C . LYS A 1 149 ? -0.933 -19.926 -11.136 1.00 69.81 149 LYS A C 1
ATOM 1191 O O . LYS A 1 149 ? -0.839 -18.707 -11.238 1.00 69.81 149 LYS A O 1
ATOM 1196 N N . GLU A 1 150 ? -0.443 -20.634 -10.125 1.00 80.81 150 GLU A N 1
ATOM 1197 C CA . GLU A 1 150 ? 0.337 -20.085 -9.016 1.00 80.81 150 GLU A CA 1
ATOM 1198 C C . GLU A 1 150 ? 1.786 -20.592 -9.097 1.00 80.81 150 GLU A C 1
ATOM 1200 O O . GLU A 1 150 ? 2.034 -21.783 -9.317 1.00 80.81 150 GLU A O 1
ATOM 1205 N N . VAL A 1 151 ? 2.750 -19.689 -8.920 1.00 81.81 151 VAL A N 1
ATOM 1206 C CA . VAL A 1 151 ? 4.181 -20.003 -8.812 1.00 81.81 151 VAL A CA 1
ATOM 1207 C C . VAL A 1 151 ? 4.747 -19.275 -7.603 1.00 81.81 151 VAL A C 1
ATOM 1209 O O . VAL A 1 151 ? 4.591 -18.066 -7.478 1.00 81.81 151 VAL A O 1
ATOM 1212 N N . LYS A 1 152 ? 5.427 -19.998 -6.716 1.00 85.38 152 LYS A N 1
ATOM 1213 C CA . LYS A 1 152 ? 6.076 -19.438 -5.523 1.00 85.38 152 LYS A CA 1
ATOM 1214 C C . LYS A 1 152 ? 7.569 -19.690 -5.575 1.00 85.38 152 LYS A C 1
ATOM 1216 O O . LYS A 1 152 ? 8.002 -20.684 -6.159 1.00 85.38 152 LYS A O 1
ATOM 1221 N N . GLY A 1 153 ? 8.335 -18.826 -4.930 1.00 88.25 153 GLY A N 1
ATOM 1222 C CA . GLY A 1 153 ? 9.777 -18.982 -4.876 1.00 88.25 153 GLY A CA 1
ATOM 1223 C C . GLY A 1 153 ? 10.475 -17.936 -4.029 1.00 88.25 153 GLY A C 1
ATOM 1224 O O . GLY A 1 153 ? 9.845 -17.161 -3.306 1.00 88.25 153 GLY A O 1
ATOM 1225 N N . GLU A 1 154 ? 11.791 -17.906 -4.163 1.00 92.19 154 GLU A N 1
ATOM 1226 C CA . GLU A 1 154 ? 12.653 -16.873 -3.604 1.00 92.19 154 GLU A CA 1
ATOM 1227 C C . GLU A 1 154 ? 13.122 -15.928 -4.703 1.00 92.19 154 GLU A C 1
ATOM 1229 O O . GLU A 1 154 ? 13.191 -16.295 -5.878 1.00 92.19 154 GLU A O 1
ATOM 1234 N N . PHE A 1 155 ? 13.448 -14.695 -4.335 1.00 91.25 155 PHE A N 1
ATOM 1235 C CA . PHE A 1 155 ? 14.061 -13.759 -5.258 1.00 91.25 155 PHE A CA 1
ATOM 1236 C C . PHE A 1 155 ? 15.321 -13.128 -4.679 1.00 91.25 155 PHE A C 1
ATOM 1238 O O . PHE A 1 155 ? 15.470 -12.939 -3.472 1.00 91.25 155 PHE A O 1
ATOM 1245 N N . THR A 1 156 ? 16.238 -12.774 -5.573 1.00 90.69 156 THR A N 1
ATOM 1246 C CA . THR A 1 156 ? 17.451 -12.023 -5.240 1.00 90.69 156 THR A CA 1
ATOM 1247 C C . THR A 1 156 ? 17.626 -10.869 -6.213 1.00 90.69 156 THR A C 1
ATOM 1249 O O . THR A 1 156 ? 17.102 -10.901 -7.322 1.00 90.69 156 THR A O 1
ATOM 1252 N N . ILE A 1 157 ? 18.363 -9.839 -5.805 1.00 85.69 157 ILE A N 1
ATOM 1253 C CA . ILE A 1 157 ? 18.750 -8.739 -6.690 1.00 85.69 157 ILE A CA 1
ATOM 1254 C C . ILE A 1 157 ? 20.265 -8.761 -6.795 1.00 85.69 157 ILE A C 1
ATOM 1256 O O . ILE A 1 157 ? 20.961 -8.699 -5.779 1.00 85.69 157 ILE A O 1
ATOM 1260 N N . ASN A 1 158 ? 20.780 -8.887 -8.014 1.00 83.50 158 ASN A N 1
ATOM 1261 C CA . ASN A 1 158 ? 22.218 -8.966 -8.224 1.00 83.50 158 ASN A CA 1
ATOM 1262 C C . ASN A 1 158 ? 22.875 -7.574 -8.274 1.00 83.50 158 ASN A C 1
ATOM 1264 O O . ASN A 1 158 ? 22.220 -6.535 -8.218 1.00 83.5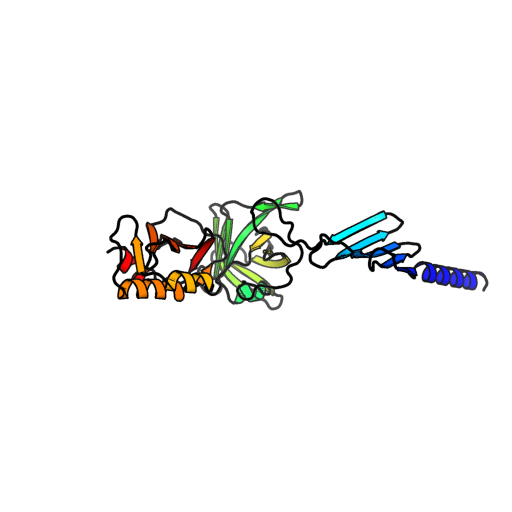0 158 ASN A O 1
ATOM 1268 N N . LYS A 1 159 ? 24.204 -7.553 -8.412 1.00 80.81 159 LYS A N 1
ATOM 1269 C CA . LYS A 1 159 ? 25.004 -6.318 -8.502 1.00 80.81 159 LYS A CA 1
ATOM 1270 C C . LYS A 1 159 ? 24.672 -5.419 -9.705 1.00 80.81 159 LYS A C 1
ATOM 1272 O O . LYS A 1 159 ? 25.043 -4.254 -9.694 1.00 80.81 159 LYS A O 1
ATOM 1277 N N . ASN A 1 160 ? 23.999 -5.957 -10.721 1.00 78.88 160 ASN A N 1
ATOM 1278 C CA . ASN A 1 160 ? 23.555 -5.232 -11.911 1.00 78.88 160 ASN A CA 1
ATOM 1279 C C . ASN A 1 160 ? 22.099 -4.752 -11.780 1.00 78.88 160 ASN A C 1
ATOM 1281 O O . ASN A 1 160 ? 21.517 -4.336 -12.778 1.00 78.88 160 ASN A O 1
ATOM 1285 N N . ASN A 1 161 ? 21.502 -4.838 -10.583 1.00 74.56 161 ASN A N 1
ATOM 1286 C CA . ASN A 1 161 ? 20.096 -4.524 -10.335 1.00 74.56 161 ASN A CA 1
ATOM 1287 C C . ASN A 1 161 ? 19.110 -5.405 -11.130 1.00 74.56 161 ASN A C 1
ATOM 1289 O O . ASN A 1 161 ? 17.977 -5.008 -11.392 1.00 74.56 161 ASN A O 1
ATOM 1293 N N . GLU A 1 162 ? 19.518 -6.621 -11.499 1.00 84.31 162 GLU A N 1
ATOM 1294 C CA . GLU A 1 162 ? 18.621 -7.605 -12.107 1.00 84.31 162 GLU A CA 1
ATOM 1295 C C . GLU A 1 162 ? 17.922 -8.397 -10.997 1.00 84.31 162 GLU A C 1
ATOM 1297 O O . GLU A 1 162 ? 18.565 -8.864 -10.050 1.00 84.31 162 GLU A O 1
ATOM 1302 N N . ILE A 1 163 ? 16.604 -8.544 -11.124 1.00 88.19 163 ILE A N 1
ATOM 1303 C CA . ILE A 1 163 ? 15.749 -9.283 -10.196 1.00 88.19 163 ILE A CA 1
ATOM 1304 C C . ILE A 1 163 ? 15.709 -10.731 -10.670 1.00 88.19 163 ILE A C 1
ATOM 1306 O O . ILE A 1 163 ? 15.292 -11.026 -11.785 1.00 88.19 163 ILE A O 1
ATOM 1310 N N . ILE A 1 164 ? 16.167 -11.645 -9.833 1.00 90.00 164 ILE A N 1
ATOM 1311 C CA . ILE A 1 164 ? 16.294 -13.060 -10.151 1.00 90.00 164 ILE A CA 1
ATOM 1312 C C . ILE A 1 164 ? 15.232 -13.818 -9.365 1.00 90.00 164 ILE A C 1
ATOM 1314 O O . ILE A 1 164 ? 15.330 -13.896 -8.144 1.00 90.00 164 ILE A O 1
ATOM 1318 N N . LEU A 1 165 ? 14.261 -14.400 -10.065 1.00 90.38 165 LEU A N 1
ATOM 1319 C CA . LEU A 1 165 ? 13.201 -15.236 -9.505 1.00 90.38 165 LEU A CA 1
ATOM 1320 C C . LEU A 1 165 ? 13.618 -16.711 -9.557 1.00 90.38 165 LEU A C 1
ATOM 1322 O O . LEU A 1 165 ? 13.984 -17.230 -10.618 1.00 90.38 165 LEU A O 1
ATOM 1326 N N . ILE A 1 166 ? 13.557 -17.386 -8.412 1.00 91.62 166 ILE A N 1
ATOM 1327 C CA . ILE A 1 166 ? 13.934 -18.788 -8.218 1.00 91.62 166 ILE A CA 1
ATOM 1328 C C . ILE A 1 166 ? 12.691 -19.544 -7.723 1.00 91.62 166 ILE A C 1
ATOM 1330 O O . ILE A 1 166 ? 12.388 -19.494 -6.531 1.00 91.62 166 ILE A O 1
ATOM 1334 N N . PRO A 1 167 ? 11.928 -20.190 -8.622 1.00 89.88 167 PRO A N 1
ATOM 1335 C CA . PRO A 1 167 ? 10.752 -20.971 -8.245 1.00 89.88 167 PRO A CA 1
ATOM 1336 C C . PRO A 1 167 ? 11.102 -22.149 -7.326 1.00 89.88 167 PRO A C 1
ATOM 1338 O O . PRO A 1 167 ? 12.154 -22.762 -7.478 1.00 89.88 167 PRO A O 1
ATOM 1341 N N . ASN A 1 168 ? 10.190 -22.503 -6.419 1.00 88.62 168 ASN A N 1
ATOM 1342 C CA . ASN A 1 168 ? 10.331 -23.678 -5.548 1.00 88.62 168 ASN A CA 1
ATOM 1343 C C . ASN A 1 168 ? 10.104 -25.005 -6.291 1.00 88.62 168 ASN A C 1
ATOM 1345 O O . ASN A 1 168 ? 10.568 -26.048 -5.847 1.00 88.62 168 ASN A O 1
ATOM 1349 N N . ASP A 1 169 ? 9.326 -24.974 -7.373 1.00 84.12 169 ASP A N 1
ATOM 1350 C CA . ASP A 1 169 ? 8.986 -26.146 -8.180 1.00 84.12 169 ASP A CA 1
ATOM 1351 C C . ASP A 1 169 ? 9.965 -26.247 -9.357 1.00 84.12 169 ASP A C 1
ATOM 1353 O O . ASP A 1 169 ? 10.009 -25.353 -10.207 1.00 84.12 169 ASP A O 1
ATOM 1357 N N . GLU A 1 170 ? 10.732 -27.341 -9.399 1.00 79.94 170 GLU A N 1
ATOM 1358 C CA . GLU A 1 170 ? 11.791 -27.601 -10.386 1.00 79.94 170 GLU A CA 1
ATOM 1359 C C . GLU A 1 170 ? 11.293 -27.615 -11.838 1.00 79.94 170 GLU A C 1
ATOM 1361 O O . GLU A 1 170 ? 12.091 -27.452 -12.763 1.00 79.94 170 GLU A O 1
ATOM 1366 N N . LYS A 1 171 ? 9.977 -27.749 -12.074 1.00 81.94 171 LYS A N 1
ATOM 1367 C CA . LYS A 1 171 ? 9.414 -27.643 -13.430 1.00 81.94 171 LYS A CA 1
ATOM 1368 C C . LYS A 1 171 ? 9.523 -26.234 -14.017 1.00 81.94 171 LYS A C 1
ATOM 1370 O O . LYS A 1 171 ? 9.365 -26.067 -15.226 1.00 81.94 171 LYS A O 1
ATOM 1375 N N . TYR A 1 172 ? 9.727 -25.216 -13.180 1.00 79.75 172 TYR A N 1
ATOM 1376 C CA . TYR A 1 172 ? 9.880 -23.835 -13.616 1.00 79.75 172 TYR A CA 1
ATOM 1377 C C . TYR A 1 172 ? 11.350 -23.423 -13.586 1.00 79.75 172 TYR A C 1
ATOM 1379 O O . TYR A 1 172 ? 12.028 -23.506 -12.565 1.00 79.75 172 TYR A O 1
ATOM 1387 N N . SER A 1 173 ? 11.838 -22.909 -14.712 1.00 82.50 173 SER A N 1
ATOM 1388 C CA . SER A 1 173 ? 13.193 -22.378 -14.795 1.00 82.50 173 SER A CA 1
ATOM 1389 C C . SER A 1 173 ? 13.346 -21.092 -13.986 1.00 82.50 173 SER A C 1
ATOM 1391 O O . SER A 1 173 ? 12.455 -20.236 -13.959 1.00 82.50 173 SER A O 1
ATOM 1393 N N . LYS A 1 174 ? 14.546 -20.904 -13.436 1.00 88.44 174 LYS A N 1
ATOM 1394 C CA . LYS A 1 174 ? 15.020 -19.607 -12.949 1.00 88.44 174 LYS A CA 1
ATOM 1395 C C . LYS A 1 174 ? 14.765 -18.515 -13.995 1.00 88.44 174 LYS A C 1
ATOM 1397 O O . LYS A 1 174 ? 15.069 -18.700 -15.173 1.00 88.44 174 LYS A O 1
ATOM 1402 N N . THR A 1 175 ? 14.236 -17.381 -13.549 1.00 88.50 175 THR A N 1
ATOM 1403 C CA . THR A 1 175 ? 13.875 -16.253 -14.416 1.00 88.50 175 THR A CA 1
ATOM 1404 C C . THR A 1 175 ? 14.646 -15.009 -13.997 1.00 88.50 175 THR A C 1
ATOM 1406 O O . THR A 1 175 ? 14.721 -14.693 -12.811 1.00 88.50 175 THR A O 1
ATOM 1409 N N . THR A 1 176 ? 15.223 -14.303 -14.966 1.00 87.56 176 THR A N 1
ATOM 1410 C CA . THR A 1 176 ? 15.896 -13.020 -14.741 1.00 87.56 176 THR A CA 1
ATOM 1411 C C . THR A 1 176 ? 15.014 -11.905 -15.275 1.00 87.56 176 THR A C 1
ATOM 1413 O O . THR A 1 176 ? 14.483 -12.003 -16.379 1.00 87.56 176 THR A O 1
ATOM 1416 N N . CYS A 1 177 ? 14.867 -10.846 -14.490 1.00 84.94 177 CYS A N 1
ATOM 1417 C CA . CYS A 1 177 ? 14.060 -9.691 -14.817 1.00 84.94 177 CYS A CA 1
ATOM 1418 C C . CYS A 1 177 ? 14.862 -8.397 -14.685 1.00 84.94 177 CYS A C 1
ATOM 1420 O O . CYS A 1 177 ? 15.701 -8.242 -13.795 1.00 84.94 177 CYS A O 1
ATOM 1422 N N . LYS A 1 178 ? 14.578 -7.446 -15.572 1.00 82.19 178 LYS A N 1
ATOM 1423 C CA . LYS A 1 178 ? 15.222 -6.133 -15.643 1.00 82.19 178 LYS A CA 1
ATOM 1424 C C . LYS A 1 178 ? 14.191 -5.037 -15.501 1.00 82.19 178 LYS A C 1
ATOM 1426 O O . LYS A 1 178 ? 13.155 -5.076 -16.163 1.00 82.19 178 LYS A O 1
ATOM 1431 N N . LEU A 1 179 ? 14.502 -4.032 -14.695 1.00 74.44 179 LEU A N 1
ATOM 1432 C CA . LEU A 1 179 ? 13.711 -2.813 -14.678 1.00 74.44 179 LEU A CA 1
ATOM 1433 C C . LEU A 1 179 ? 13.948 -2.007 -15.959 1.00 74.44 179 LEU A C 1
ATOM 1435 O O . LEU A 1 179 ? 15.079 -1.792 -16.389 1.00 74.44 179 LEU A O 1
ATOM 1439 N N . GLY A 1 180 ? 12.851 -1.597 -16.577 1.00 68.00 180 GLY A N 1
ATOM 1440 C CA . GLY A 1 180 ? 12.775 -0.632 -17.657 1.00 68.00 180 GLY A CA 1
ATOM 1441 C C . GLY A 1 180 ? 12.551 0.781 -17.122 1.00 68.00 180 GLY A C 1
ATOM 1442 O O . GLY A 1 180 ? 13.002 1.142 -16.038 1.00 68.00 180 GLY A O 1
ATOM 1443 N N . LYS A 1 181 ? 11.853 1.608 -17.906 1.00 61.81 181 LYS A N 1
ATOM 1444 C CA . LYS A 1 181 ? 11.618 3.015 -17.565 1.00 61.81 181 LYS A CA 1
ATOM 1445 C C . LYS A 1 181 ? 10.620 3.142 -16.412 1.00 61.81 181 LYS A C 1
ATOM 1447 O O . LYS A 1 181 ? 9.534 2.575 -16.475 1.00 61.81 181 LYS A O 1
ATOM 1452 N N . GLU A 1 182 ? 10.973 3.942 -15.410 1.00 61.38 182 GLU A N 1
ATOM 1453 C CA . GLU A 1 182 ? 10.054 4.363 -14.353 1.00 61.38 182 GLU A CA 1
ATOM 1454 C C . GLU A 1 182 ? 9.360 5.675 -14.733 1.00 61.38 182 GLU A C 1
ATOM 1456 O O . GLU A 1 182 ? 10.005 6.612 -15.218 1.00 61.38 182 GLU A O 1
ATOM 1461 N N . LYS A 1 183 ? 8.046 5.755 -14.519 1.00 52.38 183 LYS A N 1
ATOM 1462 C CA . LYS A 1 183 ? 7.256 6.974 -14.699 1.00 52.38 183 LYS A CA 1
ATOM 1463 C C . LYS A 1 183 ? 6.032 6.946 -13.782 1.00 52.38 183 LYS A C 1
ATOM 1465 O O . LYS A 1 183 ? 5.382 5.917 -13.685 1.00 52.38 183 LYS A O 1
ATOM 1470 N N . ASP A 1 184 ? 5.708 8.070 -13.144 1.00 50.56 184 ASP A N 1
ATOM 1471 C CA . ASP A 1 184 ? 4.441 8.268 -12.420 1.00 50.56 184 ASP A CA 1
ATOM 1472 C C . ASP A 1 184 ? 4.123 7.143 -11.403 1.00 50.56 184 ASP A C 1
ATOM 1474 O O . ASP A 1 184 ? 3.031 6.590 -11.396 1.00 50.56 184 ASP A O 1
ATOM 1478 N N . LEU A 1 185 ? 5.105 6.774 -10.561 1.00 52.53 185 LEU A N 1
ATOM 1479 C CA . LEU A 1 185 ? 5.033 5.671 -9.575 1.00 52.53 185 LEU A CA 1
ATOM 1480 C C . LEU A 1 185 ? 4.870 4.261 -10.169 1.00 52.53 185 LEU A C 1
ATOM 1482 O O . LEU A 1 185 ? 4.675 3.303 -9.425 1.00 52.53 185 LEU A O 1
ATOM 1486 N N . ILE A 1 186 ? 5.002 4.121 -11.486 1.00 54.94 186 ILE A N 1
ATOM 1487 C CA . ILE A 1 186 ? 4.963 2.851 -12.200 1.00 54.94 186 ILE A CA 1
ATOM 1488 C C . ILE A 1 186 ? 6.358 2.577 -12.766 1.00 54.94 186 ILE A C 1
ATOM 1490 O O . ILE A 1 186 ? 6.895 3.348 -13.561 1.00 54.94 186 ILE A O 1
ATOM 1494 N N . ALA A 1 187 ? 6.970 1.475 -12.361 1.00 68.50 187 ALA A N 1
ATOM 1495 C CA . ALA A 1 187 ? 8.104 0.893 -13.058 1.00 68.50 187 ALA A CA 1
ATOM 1496 C C . ALA A 1 187 ? 7.610 -0.155 -14.068 1.00 68.50 187 ALA A C 1
ATOM 1498 O O . ALA A 1 187 ? 6.456 -0.578 -14.056 1.00 68.50 187 ALA A O 1
ATOM 1499 N N . VAL A 1 188 ? 8.477 -0.588 -14.970 1.00 67.94 188 VAL A N 1
ATOM 1500 C CA . VAL A 1 188 ? 8.193 -1.723 -15.853 1.00 67.94 188 VAL A CA 1
ATOM 1501 C C . VAL A 1 188 ? 9.278 -2.750 -15.604 1.00 67.94 188 VAL A C 1
ATOM 1503 O O . VAL A 1 188 ? 10.447 -2.399 -15.650 1.00 67.94 188 VAL A O 1
ATOM 1506 N N . MET A 1 189 ? 8.930 -3.999 -15.329 1.00 77.31 189 MET A N 1
ATOM 1507 C CA . MET A 1 189 ? 9.881 -5.096 -15.199 1.00 77.31 189 MET A CA 1
ATOM 1508 C C . MET A 1 189 ? 9.721 -6.043 -16.378 1.00 77.31 189 MET A C 1
ATOM 1510 O O . MET A 1 189 ? 8.640 -6.560 -16.628 1.00 77.31 189 MET A O 1
ATOM 1514 N N . ASN A 1 190 ? 10.804 -6.271 -17.108 1.00 76.88 190 ASN A N 1
ATOM 1515 C CA . ASN A 1 190 ? 10.846 -7.174 -18.250 1.00 76.88 190 ASN A CA 1
ATOM 1516 C C . ASN A 1 190 ? 11.573 -8.449 -17.837 1.00 76.88 190 ASN A C 1
ATOM 1518 O O . ASN A 1 190 ? 12.747 -8.379 -17.474 1.00 76.88 190 ASN A O 1
ATOM 1522 N N . CYS A 1 191 ? 10.886 -9.586 -17.876 1.00 79.31 191 CYS A N 1
ATOM 1523 C CA . CYS A 1 191 ? 11.446 -10.883 -17.518 1.00 79.31 191 CYS A CA 1
ATOM 1524 C C . CYS A 1 191 ? 11.701 -11.745 -18.758 1.00 79.31 191 CYS A C 1
ATOM 1526 O O . CYS A 1 191 ? 10.871 -11.797 -19.669 1.00 79.31 191 CYS A O 1
ATOM 1528 N N . ASP A 1 192 ? 12.825 -12.458 -18.764 1.00 77.12 192 ASP A N 1
ATOM 1529 C CA . ASP A 1 192 ? 13.176 -13.403 -19.826 1.00 77.12 192 ASP A CA 1
ATOM 1530 C C . ASP A 1 192 ? 12.225 -14.628 -19.844 1.00 77.12 192 ASP A C 1
ATOM 1532 O O . ASP A 1 192 ? 11.406 -14.831 -18.944 1.00 77.12 192 ASP A O 1
ATOM 1536 N N . ASN A 1 193 ? 12.337 -15.478 -20.875 1.00 64.38 193 ASN A N 1
ATOM 1537 C CA . ASN A 1 193 ? 11.652 -16.782 -20.979 1.00 64.38 193 ASN A CA 1
ATOM 1538 C C . ASN A 1 193 ? 10.109 -16.742 -20.967 1.00 64.38 193 ASN A C 1
ATOM 1540 O O . ASN A 1 193 ? 9.467 -17.613 -20.382 1.00 64.38 193 ASN A O 1
ATOM 1544 N N . ASN A 1 194 ? 9.495 -15.759 -21.636 1.00 57.12 194 ASN A N 1
ATOM 1545 C CA . ASN A 1 194 ? 8.031 -15.601 -21.728 1.00 57.12 194 ASN A CA 1
ATOM 1546 C C . ASN A 1 194 ? 7.321 -15.433 -20.370 1.00 57.12 194 ASN A C 1
ATOM 1548 O O . ASN A 1 194 ? 6.099 -15.575 -20.295 1.00 57.12 194 ASN A O 1
ATOM 1552 N N . PHE A 1 195 ? 8.061 -15.111 -19.303 1.00 64.69 195 PHE A N 1
ATOM 1553 C CA . PHE A 1 195 ? 7.472 -14.822 -17.997 1.00 64.69 195 PHE A CA 1
ATOM 1554 C C . PHE A 1 195 ? 6.648 -13.522 -18.043 1.00 64.69 195 PHE A C 1
ATOM 1556 O O . PHE A 1 195 ? 5.609 -13.423 -17.394 1.00 64.69 195 PHE A O 1
ATOM 1563 N N . GLY A 1 196 ? 7.047 -12.584 -18.912 1.00 65.19 196 GLY A N 1
ATOM 1564 C CA . GLY A 1 196 ? 6.240 -11.443 -19.341 1.00 65.19 196 GLY A CA 1
ATOM 1565 C C . GLY A 1 196 ? 6.831 -10.084 -18.972 1.00 65.19 196 GLY A C 1
ATOM 1566 O O . GLY A 1 196 ? 7.931 -9.977 -18.424 1.00 65.19 196 GLY A O 1
ATOM 1567 N N . THR A 1 197 ? 6.071 -9.041 -19.295 1.00 63.81 197 THR A N 1
ATOM 1568 C CA . THR A 1 197 ? 6.304 -7.673 -18.831 1.00 63.81 197 THR A CA 1
ATOM 1569 C C . THR A 1 197 ? 5.370 -7.398 -17.658 1.00 63.81 197 THR A C 1
ATOM 1571 O O . THR A 1 197 ? 4.202 -7.766 -17.685 1.00 63.81 197 THR A O 1
ATOM 1574 N N . PHE A 1 198 ? 5.882 -6.762 -16.614 1.00 66.56 198 PHE A N 1
ATOM 1575 C CA . PHE A 1 198 ? 5.149 -6.466 -15.393 1.00 66.56 198 PHE A CA 1
ATOM 1576 C C . PHE A 1 198 ? 5.127 -4.962 -15.199 1.00 66.56 198 PHE A C 1
ATOM 1578 O O . PHE A 1 198 ? 6.174 -4.314 -15.214 1.00 66.56 198 PHE A O 1
ATOM 1585 N N . THR A 1 199 ? 3.941 -4.403 -15.002 1.00 58.06 199 THR A N 1
ATOM 1586 C CA . THR A 1 199 ? 3.814 -3.019 -14.552 1.00 58.06 199 THR A CA 1
ATOM 1587 C C . THR A 1 199 ? 3.895 -2.999 -13.048 1.00 58.06 199 THR A C 1
ATOM 1589 O O . THR A 1 199 ? 3.112 -3.614 -12.328 1.00 58.06 199 THR A O 1
ATOM 1592 N N . LEU A 1 200 ? 4.892 -2.276 -12.599 1.00 56.94 200 LEU A N 1
ATOM 1593 C CA . LEU A 1 200 ? 5.318 -2.234 -11.241 1.00 56.94 200 LEU A CA 1
ATOM 1594 C C . LEU A 1 200 ? 4.751 -0.963 -10.592 1.00 56.94 200 LEU A C 1
ATOM 1596 O O . LEU A 1 200 ? 5.427 0.059 -10.572 1.00 56.94 200 LEU A O 1
ATOM 1600 N N . GLN A 1 201 ? 3.521 -0.986 -10.082 1.00 55.59 201 GLN A N 1
ATOM 1601 C CA . GLN A 1 201 ? 3.045 0.123 -9.249 1.00 55.59 201 GLN A CA 1
ATOM 1602 C C . GLN A 1 201 ? 3.816 0.104 -7.920 1.00 55.59 201 GLN A C 1
ATOM 1604 O O . GLN A 1 201 ? 3.976 -0.956 -7.320 1.00 55.59 201 GLN A O 1
ATOM 1609 N N . LYS A 1 202 ? 4.361 1.246 -7.482 1.00 55.78 202 LYS A N 1
ATOM 1610 C CA . LYS A 1 202 ? 5.080 1.376 -6.201 1.00 55.78 202 LYS A CA 1
ATOM 1611 C C . LYS A 1 202 ? 4.081 1.264 -5.039 1.00 55.78 202 LYS A C 1
ATOM 1613 O O . LYS A 1 202 ? 3.657 2.259 -4.455 1.00 55.78 202 LYS A O 1
ATOM 1618 N N . GLU A 1 203 ? 3.671 0.033 -4.762 1.00 52.03 203 GLU A N 1
ATOM 1619 C CA . GLU A 1 203 ? 2.766 -0.363 -3.687 1.00 52.03 203 GLU A CA 1
ATOM 1620 C C . GLU A 1 203 ? 3.568 -0.760 -2.444 1.00 52.03 203 GLU A C 1
ATOM 1622 O O . GLU A 1 203 ? 4.679 -1.274 -2.553 1.00 52.03 203 GLU A O 1
ATOM 1627 N N . GLY A 1 204 ? 3.025 -0.520 -1.257 1.00 58.84 204 GLY A N 1
ATOM 1628 C CA . GLY A 1 204 ? 3.653 -0.911 0.001 1.00 58.84 204 GLY A CA 1
ATOM 1629 C C . GLY A 1 204 ? 3.036 -0.182 1.186 1.00 58.84 204 GLY A C 1
ATOM 1630 O O . GLY A 1 204 ? 1.927 0.340 1.095 1.00 58.84 204 GLY A O 1
ATOM 1631 N N . THR A 1 205 ? 3.771 -0.106 2.295 1.00 57.88 205 THR A N 1
ATOM 1632 C CA . THR A 1 205 ? 3.297 0.560 3.514 1.00 57.88 205 THR A CA 1
ATOM 1633 C C . THR A 1 205 ? 3.920 1.940 3.709 1.00 57.88 205 THR A C 1
ATOM 1635 O O . THR A 1 205 ? 5.148 2.049 3.737 1.00 57.88 205 THR A O 1
ATOM 1638 N N . ILE A 1 206 ? 3.096 2.959 3.941 1.00 59.59 206 ILE A N 1
ATOM 1639 C CA . ILE A 1 206 ? 3.522 4.298 4.373 1.00 59.59 206 ILE A CA 1
ATOM 1640 C C . ILE A 1 206 ? 3.070 4.572 5.806 1.00 59.59 206 ILE A C 1
ATOM 1642 O O . ILE A 1 206 ? 2.151 3.929 6.321 1.00 59.59 206 ILE A O 1
ATOM 1646 N N . GLU A 1 207 ? 3.724 5.532 6.455 1.00 69.88 207 GLU A N 1
ATOM 1647 C CA . GLU A 1 207 ? 3.336 5.977 7.791 1.00 69.88 207 GLU A CA 1
ATOM 1648 C C . GLU A 1 207 ? 1.914 6.543 7.802 1.00 69.88 207 GLU A C 1
ATOM 1650 O O . GLU A 1 207 ? 1.447 7.142 6.830 1.00 69.88 207 GLU A O 1
ATOM 1655 N N . LEU A 1 208 ? 1.223 6.351 8.926 1.00 70.31 208 LEU A N 1
ATOM 1656 C CA . LEU A 1 208 ? -0.159 6.782 9.075 1.00 70.31 208 LEU A CA 1
ATOM 1657 C C . LEU A 1 208 ? -0.263 8.322 8.977 1.00 70.31 208 LEU A C 1
ATOM 1659 O O . LEU A 1 208 ? 0.335 9.019 9.808 1.00 70.31 208 LEU A O 1
ATOM 1663 N N . PRO A 1 209 ? -1.036 8.870 8.017 1.00 67.31 209 PRO A N 1
ATOM 1664 C CA . PRO A 1 209 ? -1.185 10.310 7.837 1.00 67.31 209 PRO A CA 1
ATOM 1665 C C . PRO A 1 209 ? -1.740 11.019 9.076 1.00 67.31 209 PRO A C 1
ATOM 1667 O O . PRO A 1 209 ? -2.657 10.516 9.730 1.00 67.31 209 PRO A O 1
ATOM 1670 N N . ASN A 1 210 ? -1.269 12.245 9.337 1.00 71.56 210 ASN A N 1
ATOM 1671 C CA . ASN A 1 210 ? -1.749 13.060 10.463 1.00 71.56 210 ASN A CA 1
ATOM 1672 C C . ASN A 1 210 ? -3.261 13.295 10.409 1.00 71.56 210 ASN A C 1
ATOM 1674 O O . ASN A 1 210 ? -3.914 13.219 11.437 1.00 71.56 210 ASN A O 1
ATOM 1678 N N . ILE A 1 211 ? -3.848 13.444 9.216 1.00 73.81 211 ILE A N 1
ATOM 1679 C CA . ILE A 1 211 ? -5.305 13.579 9.078 1.00 73.81 211 ILE A CA 1
ATOM 1680 C C . ILE A 1 211 ? -6.069 12.399 9.694 1.00 73.81 211 ILE A C 1
ATOM 1682 O O . ILE A 1 211 ? -7.134 12.607 10.272 1.00 73.81 211 ILE A O 1
ATOM 1686 N N . ILE A 1 212 ? -5.530 11.176 9.622 1.00 77.56 212 ILE A N 1
ATOM 1687 C CA . ILE A 1 212 ? -6.147 10.008 10.258 1.00 77.56 212 ILE A CA 1
ATOM 1688 C C . ILE A 1 212 ? -5.972 10.108 11.773 1.00 77.56 212 ILE A C 1
ATOM 1690 O O . ILE A 1 212 ? -6.971 10.053 12.486 1.00 77.56 212 ILE A O 1
ATOM 1694 N N . LYS A 1 213 ? -4.739 10.334 12.252 1.00 79.69 213 LYS A N 1
ATOM 1695 C CA . LYS A 1 213 ? -4.408 10.471 13.686 1.00 79.69 213 LYS A CA 1
ATOM 1696 C C . LYS A 1 213 ? -5.265 11.540 14.372 1.00 79.69 213 LYS A C 1
ATOM 1698 O O . LYS A 1 213 ? -5.916 11.278 15.384 1.00 79.69 213 LYS A O 1
ATOM 1703 N N . ASP A 1 214 ? -5.329 12.721 13.771 1.00 78.12 214 ASP A N 1
ATOM 1704 C CA . ASP A 1 214 ? -6.069 13.875 14.274 1.00 78.12 214 ASP A CA 1
ATOM 1705 C C . ASP A 1 214 ? -7.577 13.615 14.278 1.00 78.12 214 ASP A C 1
ATOM 1707 O O . ASP A 1 214 ? -8.277 14.046 15.194 1.00 78.12 214 ASP A O 1
ATOM 1711 N N . THR A 1 215 ? -8.093 12.889 13.281 1.00 83.31 215 THR A N 1
ATOM 1712 C CA . THR A 1 215 ? -9.517 12.542 13.210 1.00 83.31 215 THR A CA 1
ATOM 1713 C C . THR A 1 215 ? -9.879 11.516 14.274 1.00 83.31 215 THR A C 1
ATOM 1715 O O . THR A 1 215 ? -10.746 11.783 15.103 1.00 83.31 215 THR A O 1
ATOM 1718 N N . ILE A 1 216 ? -9.193 10.370 14.320 1.00 91.44 216 ILE A N 1
ATOM 1719 C CA . ILE A 1 216 ? -9.546 9.288 15.250 1.00 91.44 216 ILE A CA 1
ATOM 1720 C C . ILE A 1 216 ? -9.335 9.682 16.718 1.00 91.44 216 ILE A C 1
ATOM 1722 O O . ILE A 1 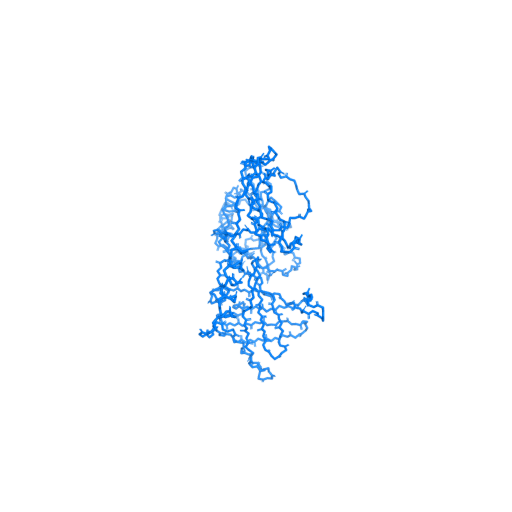216 ? -10.049 9.175 17.581 1.00 91.44 216 ILE A O 1
ATOM 1726 N N . SER A 1 217 ? -8.425 10.620 17.013 1.00 91.00 217 SER A N 1
ATOM 1727 C CA . SER A 1 217 ? -8.209 11.132 18.377 1.00 91.00 217 SER A CA 1
ATOM 1728 C C . SER A 1 217 ? -9.446 11.806 18.988 1.00 91.00 217 SER A C 1
ATOM 1730 O O . SER A 1 217 ? -9.569 11.897 20.210 1.00 91.00 217 SER A O 1
ATOM 1732 N N . LYS A 1 218 ? -10.395 12.247 18.152 1.00 93.75 218 LYS A N 1
ATOM 1733 C CA . LYS A 1 218 ? -11.643 12.897 18.577 1.00 93.75 218 LYS A CA 1
ATOM 1734 C C . LYS A 1 218 ? -12.748 11.900 18.933 1.00 93.75 218 LYS A C 1
ATOM 1736 O O . LYS A 1 218 ? -13.809 12.327 19.384 1.00 93.75 218 LYS A O 1
ATOM 1741 N N . THR A 1 219 ? -12.516 10.601 18.744 1.00 94.50 219 THR A N 1
ATOM 1742 C CA . THR A 1 219 ? -13.518 9.550 18.969 1.00 94.50 219 THR A CA 1
ATOM 1743 C C . THR A 1 219 ? -13.950 9.499 20.435 1.00 94.50 219 THR A C 1
ATOM 1745 O O . THR A 1 219 ? -13.121 9.439 21.343 1.00 94.50 219 THR A O 1
ATOM 1748 N N . LYS A 1 220 ? -15.265 9.497 20.664 1.00 96.06 220 LYS A N 1
ATOM 1749 C CA . LYS A 1 220 ? -15.921 9.373 21.975 1.00 96.06 220 LYS A CA 1
ATOM 1750 C C . LYS A 1 220 ? -16.875 8.192 22.073 1.00 96.06 220 LYS A C 1
ATOM 1752 O O . LYS A 1 220 ? -17.141 7.731 23.177 1.00 96.06 220 LYS A O 1
ATOM 1757 N N . SER A 1 221 ? -17.367 7.687 20.949 1.00 96.06 221 SER A N 1
ATOM 1758 C CA . SER A 1 221 ? -18.092 6.419 20.907 1.00 96.06 221 SER A CA 1
ATOM 1759 C C . SER A 1 221 ? -17.862 5.712 19.579 1.00 96.06 221 SER A C 1
ATOM 1761 O O . SER A 1 221 ? -17.499 6.341 18.581 1.00 96.06 221 SER A O 1
ATOM 1763 N N . ILE A 1 222 ? -18.037 4.393 19.585 1.00 96.12 222 ILE A N 1
ATOM 1764 C CA . ILE A 1 222 ? -17.830 3.537 18.419 1.00 96.12 222 ILE A CA 1
ATOM 1765 C C . ILE A 1 222 ? -19.076 2.678 18.238 1.00 96.12 222 ILE A C 1
ATOM 1767 O O . ILE A 1 222 ? -19.450 1.925 19.137 1.00 96.12 222 ILE A O 1
ATOM 1771 N N . LYS A 1 223 ? -19.726 2.775 17.077 1.00 94.50 223 LYS A N 1
ATOM 1772 C CA . LYS A 1 223 ? -20.841 1.891 16.721 1.00 94.50 223 LYS A CA 1
ATOM 1773 C C . LYS A 1 223 ? -20.337 0.788 15.820 1.00 94.50 223 LYS A C 1
ATOM 1775 O O . LYS A 1 223 ? -19.712 1.061 14.802 1.00 94.50 223 LYS A O 1
ATOM 1780 N N . VAL A 1 224 ? -20.653 -0.447 16.175 1.00 92.62 224 VAL A N 1
ATOM 1781 C CA . VAL A 1 224 ? -20.370 -1.621 15.356 1.00 92.62 224 VAL A CA 1
ATOM 1782 C C . VAL A 1 224 ? -21.710 -2.155 14.870 1.00 92.62 224 VAL A C 1
ATOM 1784 O O . VAL A 1 224 ? -22.616 -2.419 15.661 1.00 92.62 224 VAL A O 1
ATOM 1787 N N . LYS A 1 225 ? -21.885 -2.265 13.553 1.00 88.38 225 LYS A N 1
ATOM 1788 C CA . LYS A 1 225 ? -23.150 -2.710 12.963 1.00 88.38 225 LYS A CA 1
ATOM 1789 C C . LYS A 1 225 ? -23.510 -4.106 13.481 1.00 88.38 225 LYS A C 1
ATOM 1791 O O . LYS A 1 225 ? -22.704 -5.032 13.412 1.00 88.38 225 LYS A O 1
ATOM 1796 N N . GLY A 1 226 ? -24.728 -4.243 14.001 1.00 84.31 226 GLY A N 1
ATOM 1797 C CA . GLY A 1 226 ? -25.223 -5.496 14.580 1.00 84.31 226 GLY A CA 1
ATOM 1798 C C . GLY A 1 226 ? -24.693 -5.833 15.980 1.00 84.31 226 GLY A C 1
ATOM 1799 O O . GLY A 1 226 ? -25.028 -6.901 16.476 1.00 84.31 226 GLY A O 1
ATOM 1800 N N . HIS A 1 227 ? -23.915 -4.949 16.614 1.00 87.75 227 HIS A N 1
ATOM 1801 C CA . HIS A 1 227 ? -23.333 -5.141 17.950 1.00 87.75 227 HIS A CA 1
ATOM 1802 C C . HIS A 1 227 ? -23.624 -3.931 18.858 1.00 87.75 227 HIS A C 1
ATOM 1804 O O . HIS A 1 227 ? -24.237 -2.944 18.430 1.00 87.75 227 HIS A O 1
ATOM 1810 N N . GLN A 1 228 ? -23.225 -4.006 20.133 1.00 86.38 228 GLN A N 1
ATOM 1811 C CA . GLN A 1 228 ? -23.423 -2.903 21.074 1.00 86.38 228 GLN A CA 1
ATOM 1812 C C . GLN A 1 228 ? -22.522 -1.704 20.748 1.00 86.38 228 GLN A C 1
ATOM 1814 O O . GLN A 1 228 ? -21.452 -1.822 20.154 1.00 86.38 228 GLN A O 1
ATOM 1819 N N . THR A 1 229 ? -22.978 -0.508 21.131 1.00 92.06 229 THR A N 1
ATOM 1820 C CA . THR A 1 229 ? -22.155 0.703 21.010 1.00 92.06 229 THR A CA 1
ATOM 1821 C C . THR A 1 229 ? -21.102 0.703 22.107 1.00 92.06 229 THR A C 1
ATOM 1823 O O . THR A 1 229 ? -21.430 0.609 23.288 1.00 92.06 229 THR A O 1
ATOM 1826 N N . ILE A 1 230 ? -19.842 0.861 21.719 1.00 94.06 230 ILE A N 1
ATOM 1827 C CA . ILE A 1 230 ? -18.714 0.942 22.639 1.00 94.06 230 ILE A CA 1
ATOM 1828 C C . ILE A 1 230 ? -18.570 2.392 23.104 1.00 94.06 230 ILE A C 1
ATOM 1830 O O . ILE A 1 230 ? -18.306 3.300 22.310 1.00 94.06 230 ILE A O 1
ATOM 1834 N N . THR A 1 231 ? -18.717 2.598 24.410 1.00 93.56 231 THR A N 1
ATOM 1835 C CA . THR A 1 231 ? -18.506 3.888 25.091 1.00 93.56 231 THR A CA 1
ATOM 1836 C C . THR A 1 231 ? -17.446 3.801 26.192 1.00 93.56 231 THR A C 1
ATOM 1838 O O . THR A 1 231 ? -17.120 4.809 26.813 1.00 93.56 231 THR A O 1
ATOM 1841 N N . GLU A 1 232 ? -16.909 2.605 26.465 1.00 95.44 232 GLU A N 1
ATOM 1842 C CA . GLU A 1 232 ? -15.864 2.404 27.470 1.00 95.44 232 GLU A CA 1
ATOM 1843 C C . GLU A 1 232 ? -14.539 3.007 26.983 1.00 95.44 232 GLU A C 1
ATOM 1845 O O . GLU A 1 232 ? -13.949 2.544 26.005 1.00 95.44 232 GLU A O 1
ATOM 1850 N N . GLU A 1 233 ? -14.033 4.011 27.703 1.00 93.56 233 GLU A N 1
ATOM 1851 C CA . GLU A 1 233 ? -12.821 4.755 27.332 1.00 93.56 233 GLU A CA 1
ATOM 1852 C C . GLU A 1 233 ? -11.603 3.842 27.120 1.00 93.56 233 GLU A C 1
ATOM 1854 O O . GLU A 1 233 ? -10.840 4.023 26.173 1.00 93.56 233 GLU A O 1
ATOM 1859 N N . LYS A 1 234 ? -11.448 2.800 27.945 1.00 94.38 234 LYS A N 1
ATOM 1860 C CA . LYS A 1 234 ? -10.355 1.828 27.811 1.00 94.38 234 LYS A CA 1
ATOM 1861 C C . LYS A 1 234 ? -10.408 1.073 26.478 1.00 94.38 234 LYS A C 1
ATOM 1863 O O . LYS A 1 234 ? -9.367 0.871 25.848 1.00 94.38 234 LYS A O 1
ATOM 1868 N N . GLN A 1 235 ? -11.598 0.661 26.042 1.00 94.81 235 GLN A N 1
ATOM 1869 C CA . GLN A 1 235 ? -11.784 -0.051 24.775 1.00 94.81 235 GLN A CA 1
ATOM 1870 C C . GLN A 1 235 ? -11.556 0.885 23.587 1.00 94.81 235 GLN A C 1
ATOM 1872 O O . GLN A 1 235 ? -10.829 0.529 22.660 1.00 94.81 235 GLN A O 1
ATOM 1877 N N . ILE A 1 236 ? -12.088 2.109 23.661 1.00 95.19 236 ILE A N 1
ATOM 1878 C CA . ILE A 1 236 ? -11.883 3.150 22.645 1.00 95.19 236 ILE A CA 1
ATOM 1879 C C . ILE A 1 236 ? -10.390 3.448 22.479 1.00 95.19 236 ILE A C 1
ATOM 1881 O O . ILE A 1 236 ? -9.872 3.380 21.366 1.00 95.19 236 ILE A O 1
ATOM 1885 N N . ASN A 1 237 ? -9.673 3.696 23.578 1.00 94.31 237 ASN A N 1
ATOM 1886 C CA . ASN A 1 237 ? -8.238 3.979 23.546 1.00 94.31 237 ASN A CA 1
ATOM 1887 C C . ASN A 1 237 ? -7.428 2.799 22.994 1.00 94.31 237 ASN A C 1
ATOM 1889 O O . ASN A 1 237 ? -6.437 3.007 22.295 1.00 94.31 237 ASN A O 1
ATOM 1893 N N . THR A 1 238 ? -7.863 1.563 23.256 1.00 95.56 238 THR A N 1
ATOM 1894 C CA . THR A 1 238 ? -7.232 0.365 22.684 1.00 95.56 238 THR A CA 1
ATOM 1895 C C . THR A 1 238 ? -7.408 0.327 21.164 1.00 95.56 238 THR A C 1
ATOM 1897 O O . THR A 1 238 ? -6.422 0.162 20.451 1.00 95.56 238 THR A O 1
ATOM 1900 N N . ILE A 1 239 ? -8.621 0.559 20.650 1.00 94.38 239 ILE A N 1
ATOM 1901 C CA . ILE A 1 239 ? -8.882 0.608 19.200 1.00 94.38 239 ILE A CA 1
ATOM 1902 C C . ILE A 1 239 ? -8.098 1.751 18.538 1.00 94.38 239 ILE A C 1
ATOM 1904 O O . ILE A 1 239 ? -7.462 1.540 17.507 1.00 94.38 239 ILE A O 1
ATOM 1908 N N . ILE A 1 240 ? -8.078 2.944 19.141 1.00 94.19 240 ILE A N 1
ATOM 1909 C CA . ILE A 1 240 ? -7.295 4.083 18.634 1.00 94.19 240 ILE A CA 1
ATOM 1910 C C . ILE A 1 240 ? -5.801 3.743 18.593 1.00 94.19 240 ILE A C 1
ATOM 1912 O O . ILE A 1 240 ? -5.131 4.065 17.616 1.00 94.19 240 ILE A O 1
ATOM 1916 N N . SER A 1 241 ? -5.274 3.074 19.622 1.00 92.56 241 SER A N 1
ATOM 1917 C CA . SER A 1 241 ? -3.876 2.631 19.661 1.00 92.56 241 SER A CA 1
ATOM 1918 C C . SER A 1 241 ? -3.550 1.656 18.526 1.00 92.56 241 SER A C 1
ATOM 1920 O O . SER A 1 241 ? -2.535 1.825 17.855 1.00 92.56 241 SER A O 1
ATOM 1922 N N . ILE A 1 242 ? -4.445 0.697 18.253 1.00 92.44 242 ILE A N 1
ATOM 1923 C CA . ILE A 1 242 ? -4.316 -0.252 17.134 1.00 92.44 242 ILE A CA 1
ATOM 1924 C C . ILE A 1 242 ? -4.276 0.485 15.789 1.00 92.44 242 ILE A C 1
ATOM 1926 O O . ILE A 1 242 ? -3.463 0.157 14.928 1.00 92.44 242 ILE A O 1
ATOM 1930 N N . ILE A 1 243 ? -5.121 1.502 15.600 1.00 90.44 243 ILE A N 1
ATOM 1931 C CA . ILE A 1 243 ? -5.095 2.308 14.374 1.00 90.44 243 ILE A CA 1
ATOM 1932 C C . ILE A 1 243 ? -3.805 3.140 14.316 1.00 90.44 243 ILE A C 1
ATOM 1934 O O . ILE A 1 243 ? -3.172 3.197 13.269 1.00 90.44 243 ILE A O 1
ATOM 1938 N N . ASN A 1 244 ? -3.362 3.741 15.420 1.00 86.44 244 ASN A N 1
ATOM 1939 C CA . ASN A 1 244 ? -2.147 4.565 15.459 1.00 86.44 244 ASN A CA 1
ATOM 1940 C C . ASN A 1 244 ? -0.852 3.787 15.190 1.00 86.44 244 ASN A C 1
ATOM 1942 O O . ASN A 1 244 ? 0.103 4.379 14.689 1.00 86.44 244 ASN A O 1
ATOM 1946 N N . SER A 1 245 ? -0.803 2.496 15.527 1.00 86.50 245 SER A N 1
ATOM 1947 C CA . SER A 1 245 ? 0.338 1.618 15.234 1.00 86.50 245 SER A CA 1
ATOM 1948 C C . SER A 1 245 ? 0.295 1.004 13.830 1.00 86.50 245 SER A C 1
ATOM 1950 O O . SER A 1 245 ? 1.259 0.355 13.414 1.00 86.50 245 SER A O 1
ATOM 1952 N N . SER A 1 246 ? -0.802 1.213 13.098 1.00 83.81 246 SER A N 1
ATOM 1953 C CA . SER A 1 246 ? -0.984 0.717 11.738 1.00 83.81 246 SER A CA 1
ATOM 1954 C C . SER A 1 246 ? -0.194 1.523 10.705 1.00 83.81 246 SER A C 1
ATOM 1956 O O . SER A 1 246 ? 0.321 2.613 10.969 1.00 83.81 246 SER A O 1
ATOM 1958 N N . LYS A 1 247 ? -0.123 0.982 9.489 1.00 72.62 247 LYS A N 1
ATOM 1959 C CA . LYS A 1 247 ? 0.449 1.656 8.318 1.00 72.62 247 LYS A CA 1
ATOM 1960 C C . LYS A 1 247 ? -0.574 1.727 7.201 1.00 72.62 247 LYS A C 1
ATOM 1962 O O . LYS A 1 247 ? -1.453 0.881 7.147 1.00 72.62 247 LYS A O 1
ATOM 1967 N N . VAL A 1 248 ? -0.449 2.686 6.289 1.00 65.88 248 VAL A N 1
ATOM 1968 C CA . VAL A 1 248 ? -1.327 2.746 5.112 1.00 65.88 248 VAL A CA 1
ATOM 1969 C C . VAL A 1 248 ? -0.737 1.903 3.989 1.00 65.88 248 VAL A C 1
ATOM 1971 O O . VAL A 1 248 ? 0.414 2.102 3.610 1.00 65.88 248 VAL A O 1
ATOM 1974 N N . TRP A 1 249 ? -1.529 0.990 3.441 1.00 63.47 249 TRP A N 1
ATOM 1975 C CA . TRP A 1 249 ? -1.219 0.244 2.230 1.00 63.47 249 TRP A CA 1
ATOM 1976 C C . TRP A 1 249 ? -1.610 1.046 0.990 1.00 63.47 249 TRP A C 1
ATOM 1978 O O . TRP A 1 249 ? -2.723 1.558 0.887 1.00 63.47 249 TRP A O 1
ATOM 1988 N N . THR A 1 250 ? -0.684 1.162 0.042 1.00 54.69 250 THR A N 1
ATOM 1989 C CA . THR A 1 250 ? -0.886 1.908 -1.210 1.00 54.69 250 THR A CA 1
ATOM 1990 C C . THR A 1 250 ? -1.185 1.013 -2.410 1.00 54.69 250 THR A C 1
ATOM 1992 O O . THR A 1 250 ? -1.205 1.507 -3.537 1.00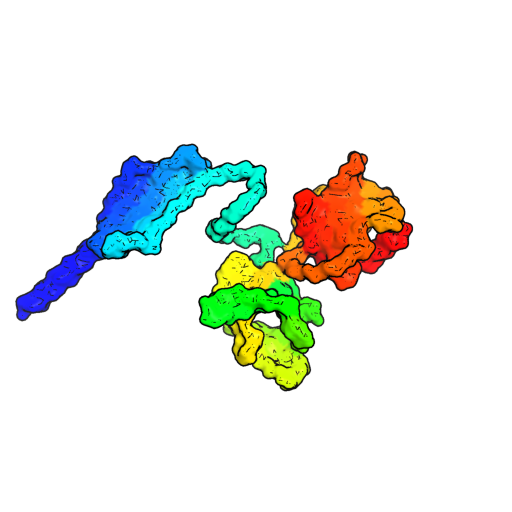 54.69 250 THR A O 1
ATOM 1995 N N . GLY A 1 251 ? -1.388 -0.288 -2.185 1.00 49.91 251 GLY A N 1
ATOM 1996 C CA . GLY A 1 251 ? -1.581 -1.267 -3.245 1.00 49.91 251 GLY A CA 1
ATOM 1997 C C . GLY A 1 251 ? -3.003 -1.754 -3.466 1.00 49.91 251 GLY A C 1
ATOM 1998 O O . GLY A 1 251 ? -3.936 -1.363 -2.763 1.00 49.91 251 GLY A O 1
ATOM 1999 N N . ALA A 1 252 ? -3.165 -2.635 -4.452 1.00 43.16 252 ALA A N 1
ATOM 2000 C CA . ALA A 1 252 ? -4.455 -3.244 -4.756 1.00 43.16 252 ALA A CA 1
ATOM 2001 C C . ALA A 1 252 ? -4.945 -4.129 -3.593 1.00 43.16 252 ALA A C 1
ATOM 2003 O O . ALA A 1 252 ? -4.167 -4.852 -2.970 1.00 43.16 252 ALA A O 1
ATOM 2004 N N . VAL A 1 253 ? -6.253 -4.091 -3.320 1.00 46.06 253 VAL A N 1
ATOM 2005 C CA . VAL A 1 253 ? -6.910 -4.907 -2.287 1.00 46.06 253 VAL A CA 1
ATOM 2006 C C . VAL A 1 253 ? -8.038 -5.703 -2.935 1.00 46.06 253 VAL A C 1
ATOM 2008 O O . VAL A 1 253 ? -8.887 -5.146 -3.632 1.00 46.06 253 VAL A O 1
ATOM 2011 N N . THR A 1 254 ? -8.072 -7.012 -2.702 1.00 43.09 254 THR A N 1
ATOM 2012 C CA . THR A 1 254 ? -9.228 -7.851 -3.040 1.00 43.09 254 THR A CA 1
ATOM 2013 C C . THR A 1 254 ? -10.249 -7.763 -1.909 1.00 43.09 254 THR A C 1
ATOM 2015 O O . THR A 1 254 ? -9.939 -8.126 -0.776 1.00 43.09 254 THR A O 1
ATOM 2018 N N . LEU A 1 255 ? -11.458 -7.276 -2.202 1.00 48.94 255 LEU A N 1
ATOM 2019 C CA . LEU A 1 255 ? -12.465 -6.938 -1.191 1.00 48.94 255 LEU A CA 1
ATOM 2020 C C . LEU A 1 255 ? -13.632 -7.944 -1.196 1.00 48.94 255 LEU A C 1
ATOM 2022 O O . LEU A 1 255 ? -14.587 -7.756 -1.954 1.00 48.94 255 LEU A O 1
ATOM 2026 N N . PRO A 1 256 ? -13.615 -9.001 -0.360 1.00 49.75 256 PRO A N 1
ATOM 2027 C CA . PRO A 1 256 ? -14.861 -9.651 0.048 1.00 49.75 256 PRO A CA 1
ATOM 2028 C C . PRO A 1 256 ? -15.724 -8.678 0.873 1.00 49.75 256 PRO A C 1
ATOM 2030 O O . PRO A 1 256 ? -15.289 -7.584 1.227 1.00 49.75 256 PRO A O 1
ATOM 2033 N N . SER A 1 257 ? -16.958 -9.054 1.208 1.00 51.06 257 SER A N 1
ATOM 2034 C CA . SER A 1 257 ? -17.790 -8.229 2.094 1.00 51.06 257 SER A CA 1
ATOM 2035 C C . SER A 1 257 ? -17.141 -8.041 3.483 1.00 51.06 257 SER A C 1
ATOM 2037 O O . SER A 1 257 ? -16.469 -8.957 3.977 1.00 51.06 257 SER A O 1
ATOM 2039 N N . PRO A 1 258 ? -17.334 -6.876 4.137 1.00 72.00 258 PRO A N 1
ATOM 2040 C CA . PRO A 1 258 ? -16.816 -6.634 5.483 1.00 72.00 258 PRO A CA 1
ATOM 2041 C C . PRO A 1 258 ? -17.490 -7.563 6.498 1.00 72.00 258 PRO A C 1
ATOM 2043 O O . PRO A 1 258 ? -18.707 -7.740 6.450 1.00 72.00 258 PRO A O 1
ATOM 2046 N N . LYS A 1 259 ? -16.714 -8.103 7.449 1.00 81.94 259 LYS A N 1
ATOM 2047 C CA . LYS A 1 259 ? -17.273 -8.770 8.642 1.00 81.94 259 LYS A CA 1
ATOM 2048 C C . LYS A 1 259 ? -17.809 -7.721 9.618 1.00 81.94 259 LYS A C 1
ATOM 2050 O O . LYS A 1 259 ? -18.887 -7.892 10.175 1.00 81.94 259 LYS A O 1
ATOM 2055 N N . TYR A 1 260 ? -17.074 -6.620 9.775 1.00 85.81 260 TYR A N 1
ATOM 2056 C CA . TYR A 1 260 ? -17.428 -5.514 10.652 1.00 85.81 260 TYR A CA 1
ATOM 2057 C C . TYR A 1 260 ? -17.552 -4.210 9.863 1.00 85.81 260 TYR A C 1
ATOM 2059 O O . TYR A 1 260 ? -16.648 -3.816 9.122 1.00 85.81 260 TYR A O 1
ATOM 2067 N N . GLU A 1 261 ? -18.674 -3.525 10.064 1.00 89.88 261 GLU A N 1
ATOM 2068 C CA . GLU A 1 261 ? -18.856 -2.123 9.695 1.00 89.88 261 GLU A CA 1
ATOM 2069 C C . GLU A 1 261 ? -18.865 -1.307 10.987 1.00 89.88 261 GLU A C 1
ATOM 2071 O O . GLU A 1 261 ? -19.733 -1.501 11.841 1.00 89.88 261 GLU A O 1
ATOM 2076 N N . ILE A 1 262 ? -17.879 -0.432 11.142 1.00 93.75 262 ILE A N 1
ATOM 2077 C CA . ILE A 1 262 ? -17.615 0.311 12.372 1.00 93.75 262 ILE A CA 1
ATOM 2078 C C . ILE A 1 262 ? -17.699 1.805 12.053 1.00 93.75 262 ILE A C 1
ATOM 2080 O O . ILE A 1 262 ? -17.208 2.255 11.022 1.00 93.75 262 ILE A O 1
ATOM 2084 N N . GLU A 1 263 ? -18.299 2.590 12.932 1.00 94.69 263 GLU A N 1
ATOM 2085 C CA . GLU A 1 263 ? -18.415 4.040 12.798 1.00 94.69 263 GLU A CA 1
ATOM 2086 C C . GLU A 1 263 ? -17.878 4.715 14.059 1.00 94.69 263 GLU A C 1
ATOM 2088 O O . GLU A 1 263 ? -18.261 4.360 15.177 1.00 94.69 263 GLU A O 1
ATOM 2093 N N . LEU A 1 264 ? -16.977 5.679 13.875 1.00 95.25 264 LEU A N 1
ATOM 2094 C CA . LEU A 1 264 ? -16.391 6.472 14.950 1.00 95.25 264 LEU A CA 1
ATOM 2095 C C . LEU A 1 264 ? -17.165 7.784 15.076 1.00 95.25 264 LEU A C 1
ATOM 2097 O O . LEU A 1 264 ? -17.383 8.474 14.078 1.00 95.25 264 LEU A O 1
ATOM 2101 N N . PHE A 1 265 ? -17.543 8.141 16.301 1.00 95.06 265 PHE A N 1
ATOM 2102 C CA . PHE A 1 265 ? -18.301 9.356 16.589 1.00 95.06 265 PHE A CA 1
ATOM 2103 C C . PHE A 1 265 ? -17.538 10.287 17.524 1.00 95.06 265 PHE A C 1
ATOM 2105 O O . PHE A 1 265 ? -16.926 9.827 18.489 1.00 95.06 265 PHE A O 1
ATOM 2112 N N . ASP A 1 266 ? -17.601 11.593 17.262 1.00 93.56 266 ASP A N 1
ATOM 2113 C CA . ASP A 1 266 ? -17.054 12.620 18.154 1.00 93.56 266 ASP A CA 1
ATOM 2114 C C . ASP A 1 266 ? -17.970 12.908 19.364 1.00 93.56 266 ASP A C 1
ATOM 2116 O O . ASP A 1 266 ? -19.015 12.284 19.558 1.00 93.56 266 ASP A O 1
ATOM 2120 N N . VAL A 1 267 ? -17.576 13.878 20.195 1.00 93.25 267 VAL A N 1
ATOM 2121 C CA . VAL A 1 267 ? -18.355 14.332 21.366 1.00 93.25 267 VAL A CA 1
ATOM 2122 C C . VAL A 1 267 ? -19.741 14.883 21.007 1.00 93.25 267 VAL A C 1
ATOM 2124 O O . VAL A 1 267 ? -20.646 14.849 21.835 1.00 93.25 267 VAL A O 1
ATOM 2127 N N . ASN A 1 268 ? -19.921 15.359 19.774 1.00 93.31 268 ASN A N 1
ATOM 2128 C CA . ASN A 1 268 ? -21.175 15.906 19.265 1.00 93.31 268 ASN A CA 1
ATOM 2129 C C . ASN A 1 268 ? -22.010 14.843 18.529 1.00 93.31 268 ASN A C 1
ATOM 2131 O O . ASN A 1 268 ? -23.026 15.181 17.925 1.00 93.31 268 ASN A O 1
ATOM 2135 N N . ASN A 1 269 ? -21.594 13.570 18.570 1.00 91.19 269 ASN A N 1
ATOM 2136 C CA . ASN A 1 269 ? -22.221 12.460 17.855 1.00 91.19 269 ASN A CA 1
ATOM 2137 C C . ASN A 1 269 ? -22.212 12.641 16.319 1.00 91.19 269 ASN A C 1
ATOM 2139 O O . ASN A 1 269 ? -23.067 12.099 15.615 1.00 91.19 269 ASN A O 1
ATOM 2143 N N . ASN A 1 270 ? -21.218 13.355 15.783 1.00 91.62 270 ASN A N 1
ATOM 2144 C CA . ASN A 1 270 ? -20.936 13.369 14.349 1.00 91.62 270 ASN A CA 1
ATOM 2145 C C . ASN A 1 270 ? -20.132 12.126 13.973 1.00 91.62 270 ASN A C 1
ATOM 2147 O O . ASN A 1 270 ? -19.157 11.804 14.651 1.00 91.62 270 ASN A O 1
ATOM 2151 N N . ASN A 1 271 ? -20.492 11.465 12.871 1.00 91.69 271 ASN A N 1
ATOM 2152 C CA . ASN A 1 271 ? -19.658 10.412 12.295 1.00 91.69 271 ASN A CA 1
ATOM 2153 C C . ASN A 1 271 ? -18.410 11.054 11.669 1.00 91.69 271 ASN A C 1
ATOM 2155 O O . ASN A 1 271 ? -18.518 11.837 10.724 1.00 91.69 271 ASN A O 1
ATOM 2159 N N . ILE A 1 272 ? -17.241 10.735 12.221 1.00 90.62 272 ILE A N 1
ATOM 2160 C CA . ILE A 1 272 ? -15.952 11.297 11.800 1.00 90.62 272 ILE A CA 1
ATOM 2161 C C . ILE A 1 272 ? -15.118 10.316 10.973 1.00 90.62 272 ILE A C 1
ATOM 2163 O O . ILE A 1 272 ? -14.215 10.739 10.252 1.00 90.62 272 ILE A O 1
ATOM 2167 N N . ALA A 1 273 ? -15.410 9.017 11.066 1.00 91.62 273 ALA A N 1
ATOM 2168 C CA . ALA A 1 273 ? -14.760 7.988 10.271 1.00 91.62 273 ALA A CA 1
ATOM 2169 C C . ALA A 1 273 ? -15.617 6.722 10.204 1.00 91.62 273 ALA A C 1
ATOM 2171 O O . ALA A 1 273 ? -16.247 6.322 11.186 1.00 91.62 273 ALA A O 1
ATOM 2172 N N . LYS A 1 274 ? -15.550 6.033 9.067 1.00 91.75 274 LYS A N 1
ATOM 2173 C CA . LYS A 1 274 ? -16.121 4.698 8.886 1.00 91.75 274 LYS A CA 1
ATOM 2174 C C . LYS A 1 274 ? -14.999 3.693 8.684 1.00 91.75 274 LYS A C 1
ATOM 2176 O O . LYS A 1 274 ? -14.094 3.946 7.905 1.00 91.75 274 LYS A O 1
ATOM 2181 N N . ILE A 1 275 ? -15.061 2.548 9.345 1.00 92.38 275 ILE A N 1
ATOM 2182 C CA . ILE A 1 275 ? -14.118 1.453 9.155 1.00 92.38 275 ILE A CA 1
ATOM 2183 C C . ILE A 1 275 ? -14.866 0.243 8.598 1.00 92.38 275 ILE A C 1
ATOM 2185 O O . ILE A 1 275 ? -15.908 -0.166 9.111 1.00 92.38 275 ILE A O 1
ATOM 2189 N N . LEU A 1 276 ? -14.326 -0.325 7.527 1.00 85.44 276 LEU A N 1
ATOM 2190 C CA . LEU A 1 276 ? -14.744 -1.599 6.965 1.00 85.44 276 LEU A CA 1
ATOM 2191 C C . LEU A 1 276 ? -13.639 -2.605 7.259 1.00 85.44 276 LEU A C 1
ATOM 2193 O O . LEU A 1 276 ? -12.513 -2.425 6.804 1.00 85.44 276 LEU A O 1
ATOM 2197 N N . TYR A 1 277 ? -13.952 -3.653 8.007 1.00 88.38 277 TYR A N 1
ATOM 2198 C CA . TYR A 1 277 ? -12.943 -4.590 8.479 1.00 88.38 277 TYR A CA 1
ATOM 2199 C C . TYR A 1 277 ? -13.360 -6.036 8.212 1.00 88.38 277 TYR A C 1
ATOM 2201 O O . TYR A 1 277 ? -14.468 -6.473 8.535 1.00 88.38 277 TYR A O 1
ATOM 2209 N N . ASN A 1 278 ? -12.451 -6.781 7.593 1.00 80.31 278 ASN A N 1
ATOM 2210 C CA . ASN A 1 278 ? -12.516 -8.221 7.434 1.00 80.31 278 ASN A CA 1
ATOM 2211 C C . ASN A 1 278 ? -11.188 -8.802 7.961 1.00 80.31 278 ASN A C 1
ATOM 2213 O O . ASN A 1 278 ? -10.157 -8.580 7.320 1.00 80.31 278 ASN A O 1
ATOM 2217 N N . PRO A 1 279 ? -11.192 -9.529 9.097 1.00 79.56 279 PRO A N 1
ATOM 2218 C CA . PRO A 1 279 ? -9.975 -10.013 9.757 1.00 79.56 279 PRO A CA 1
ATOM 2219 C C . PRO A 1 279 ? -9.017 -10.757 8.832 1.00 79.56 279 PRO A C 1
ATOM 2221 O O . PRO A 1 279 ? -7.802 -10.594 8.927 1.00 79.56 279 PRO A O 1
ATOM 2224 N N . ASP A 1 280 ? -9.547 -11.517 7.882 1.00 73.31 280 ASP A N 1
ATOM 2225 C CA . ASP A 1 280 ? -8.731 -12.343 6.999 1.00 73.31 280 ASP A CA 1
ATOM 2226 C C . ASP A 1 280 ? -8.212 -11.581 5.772 1.00 73.31 280 ASP A C 1
ATOM 2228 O O . ASP A 1 280 ? -7.323 -12.077 5.085 1.00 73.31 280 ASP A O 1
ATOM 2232 N N . HIS A 1 281 ? -8.724 -10.373 5.503 1.00 66.12 281 HIS A N 1
ATOM 2233 C CA . HIS A 1 281 ? -8.508 -9.702 4.219 1.00 66.12 281 HIS A CA 1
ATOM 2234 C C . HIS A 1 281 ? -8.031 -8.257 4.342 1.00 66.12 281 HIS A C 1
ATOM 2236 O O . HIS A 1 281 ? -6.996 -7.929 3.772 1.00 66.12 281 HIS A O 1
ATOM 2242 N N . TYR A 1 282 ? -8.771 -7.388 5.035 1.00 74.31 282 TYR A N 1
ATOM 2243 C CA . TYR A 1 282 ? -8.549 -5.946 4.927 1.00 74.31 282 TYR A CA 1
ATOM 2244 C C . TYR A 1 282 ? -9.044 -5.161 6.143 1.00 74.31 282 TYR A C 1
ATOM 2246 O O . TYR A 1 282 ? -9.987 -5.570 6.825 1.00 74.31 282 TYR A O 1
ATOM 2254 N N . PHE A 1 283 ? -8.459 -3.986 6.365 1.00 85.19 283 PHE A N 1
ATOM 2255 C CA . PHE A 1 283 ? -8.923 -2.983 7.321 1.00 85.19 283 PHE A CA 1
ATOM 2256 C C . PHE A 1 283 ? -8.929 -1.621 6.623 1.00 85.19 283 PHE A C 1
ATOM 2258 O O . PHE A 1 283 ? -7.903 -0.970 6.492 1.00 85.19 283 PHE A O 1
ATOM 2265 N N . ASN A 1 284 ? -10.094 -1.160 6.180 1.00 83.94 284 ASN A N 1
ATOM 2266 C CA . ASN A 1 284 ? -10.241 0.114 5.484 1.00 83.94 284 ASN A CA 1
ATOM 2267 C C . ASN A 1 284 ? -10.802 1.169 6.421 1.00 83.94 284 ASN A C 1
ATOM 2269 O O . ASN A 1 284 ? -11.877 0.961 6.974 1.00 83.94 284 ASN A O 1
ATOM 2273 N N . ILE A 1 285 ? -10.147 2.322 6.522 1.00 85.75 285 ILE A N 1
ATOM 2274 C CA . ILE A 1 285 ? -10.711 3.513 7.158 1.00 85.75 285 ILE A CA 1
ATOM 2275 C C . ILE A 1 285 ? -11.103 4.543 6.095 1.00 85.75 285 ILE A C 1
ATOM 2277 O O . ILE A 1 285 ? -10.330 4.872 5.200 1.00 85.75 285 ILE A O 1
ATOM 2281 N N . GLU A 1 286 ? -12.322 5.054 6.188 1.00 81.38 286 GLU A N 1
ATOM 2282 C CA . GLU A 1 286 ? -12.881 6.099 5.344 1.00 81.38 286 GLU A CA 1
ATOM 2283 C C . GLU A 1 286 ? -13.072 7.375 6.166 1.00 81.38 286 GLU A C 1
ATOM 2285 O O . GLU A 1 286 ? -13.795 7.383 7.163 1.00 81.38 286 GLU A O 1
ATOM 2290 N N . ILE A 1 287 ? -12.432 8.462 5.734 1.00 75.12 287 ILE A N 1
ATOM 2291 C CA . ILE A 1 287 ? -12.530 9.797 6.334 1.00 75.12 287 ILE A CA 1
ATOM 2292 C C . ILE A 1 287 ? -12.775 10.786 5.203 1.00 75.12 287 ILE A C 1
ATOM 2294 O O . ILE A 1 287 ? -12.027 10.807 4.226 1.00 75.12 287 ILE A O 1
ATOM 2298 N N . ASN A 1 288 ? -13.812 11.619 5.317 1.00 76.38 288 ASN A N 1
ATOM 2299 C CA . ASN A 1 288 ? -14.164 12.615 4.296 1.00 76.38 288 ASN A CA 1
ATOM 2300 C C . ASN A 1 288 ? -14.232 12.021 2.874 1.00 76.38 288 ASN A C 1
ATOM 2302 O O . ASN A 1 288 ? -13.697 12.600 1.929 1.00 76.38 288 ASN A O 1
ATOM 2306 N N . LYS A 1 289 ? -14.857 10.842 2.732 1.00 71.19 289 LYS A N 1
ATOM 2307 C CA . LYS A 1 289 ? -14.975 10.071 1.476 1.00 71.19 289 LYS A CA 1
ATOM 2308 C C . LYS A 1 289 ? -13.647 9.556 0.892 1.00 71.19 289 LYS A C 1
ATOM 2310 O O . LYS A 1 289 ? -13.652 8.951 -0.177 1.00 71.19 289 LYS A O 1
ATOM 2315 N N . LYS A 1 290 ? -12.513 9.757 1.572 1.00 61.06 290 LYS A N 1
ATOM 2316 C CA . LYS A 1 290 ? -11.222 9.155 1.213 1.00 61.06 290 LYS A CA 1
ATOM 2317 C C . LYS A 1 290 ? -11.034 7.861 1.984 1.00 61.06 290 LYS A C 1
ATOM 2319 O O . LYS A 1 290 ? -11.189 7.855 3.202 1.00 61.06 290 LYS A O 1
ATOM 2324 N N . ARG A 1 291 ? -10.686 6.788 1.276 1.00 68.69 291 ARG A N 1
ATOM 2325 C CA . ARG A 1 291 ? -10.421 5.469 1.858 1.00 68.69 291 ARG A CA 1
ATOM 2326 C C . ARG A 1 291 ? -8.928 5.206 1.952 1.00 68.69 291 ARG A C 1
ATOM 2328 O O . ARG A 1 291 ? -8.188 5.526 1.026 1.00 68.69 291 ARG A O 1
ATOM 2335 N N . TYR A 1 292 ? -8.528 4.596 3.056 1.00 71.25 292 TYR A N 1
ATOM 2336 C CA . TYR A 1 292 ? -7.168 4.173 3.340 1.00 71.25 292 TYR A CA 1
ATOM 2337 C C . TYR A 1 292 ? -7.209 2.725 3.811 1.00 71.25 292 TYR A C 1
ATOM 2339 O O . TYR A 1 292 ? -7.875 2.419 4.801 1.00 71.25 292 TYR A O 1
ATOM 2347 N N . GLU A 1 293 ? -6.486 1.852 3.121 1.00 77.12 293 GLU A N 1
ATOM 2348 C CA . GLU A 1 293 ? -6.250 0.493 3.596 1.00 77.12 293 GLU A CA 1
ATOM 2349 C C . GLU A 1 293 ? -5.171 0.550 4.676 1.00 77.12 293 GLU A C 1
ATOM 2351 O O . GLU A 1 293 ? -4.107 1.123 4.448 1.00 77.12 293 GLU A O 1
ATOM 2356 N N . LEU A 1 294 ? -5.434 -0.019 5.846 1.00 80.88 294 LEU A N 1
ATOM 2357 C CA . LEU A 1 294 ? -4.496 -0.081 6.954 1.00 80.88 294 LEU A CA 1
ATOM 2358 C C . LEU A 1 294 ? -3.973 -1.505 7.136 1.00 80.88 294 LEU A C 1
ATOM 2360 O O . LEU A 1 294 ? -4.726 -2.476 7.164 1.00 80.88 294 LEU A O 1
ATOM 2364 N N . THR A 1 295 ? -2.667 -1.626 7.326 1.00 78.75 295 THR A N 1
ATOM 2365 C CA . THR A 1 295 ? -1.964 -2.887 7.574 1.00 78.75 295 THR A CA 1
ATOM 2366 C C . THR A 1 295 ? -1.290 -2.877 8.942 1.00 78.75 295 THR A C 1
ATOM 2368 O O . THR A 1 295 ? -1.292 -1.871 9.652 1.00 78.75 295 THR A O 1
ATOM 2371 N N . ASN A 1 296 ? -0.725 -4.023 9.337 1.00 80.56 296 ASN A N 1
ATOM 2372 C CA . ASN A 1 296 ? -0.120 -4.250 10.657 1.00 80.56 296 ASN A CA 1
ATOM 2373 C C . ASN A 1 296 ? -1.102 -4.086 11.831 1.00 80.56 296 ASN A C 1
ATOM 2375 O O . ASN A 1 296 ? -0.729 -3.658 12.919 1.00 80.56 296 ASN A O 1
ATOM 2379 N N . ILE A 1 297 ? -2.361 -4.458 11.607 1.00 87.31 297 ILE A N 1
ATOM 2380 C CA . ILE A 1 297 ? -3.419 -4.414 12.617 1.00 87.31 297 ILE A CA 1
ATOM 2381 C C . ILE A 1 297 ? -3.262 -5.575 13.609 1.00 87.31 297 ILE A C 1
ATOM 2383 O O . ILE A 1 297 ? -3.117 -6.729 13.200 1.00 87.31 297 ILE A O 1
ATOM 2387 N N . ASP A 1 298 ? -3.362 -5.295 14.913 1.00 88.88 298 ASP A N 1
ATOM 2388 C CA . ASP A 1 298 ? -3.529 -6.325 15.950 1.00 88.88 298 ASP A CA 1
ATOM 2389 C C . ASP A 1 298 ? -4.960 -6.885 15.916 1.00 88.88 298 ASP A C 1
ATOM 2391 O O . ASP A 1 298 ? -5.846 -6.502 16.687 1.00 88.88 298 ASP A O 1
ATOM 2395 N N . LYS A 1 299 ? -5.179 -7.794 14.962 1.00 88.75 299 LYS A N 1
ATOM 2396 C CA . LYS A 1 299 ? -6.477 -8.414 14.669 1.00 88.75 299 LYS A CA 1
ATOM 2397 C C . LYS A 1 299 ? -7.064 -9.129 15.883 1.00 88.75 299 LYS A C 1
ATOM 2399 O O . LYS A 1 299 ? -8.250 -9.000 16.152 1.00 88.75 299 LYS A O 1
ATOM 2404 N N . LYS A 1 300 ? -6.232 -9.830 16.662 1.00 89.31 300 LYS A N 1
ATOM 2405 C CA . LYS A 1 300 ? -6.684 -10.636 17.806 1.00 89.31 300 LYS A CA 1
ATOM 2406 C C . LYS A 1 300 ? -7.315 -9.764 18.890 1.00 89.31 300 LYS A C 1
ATOM 2408 O O . LYS A 1 300 ? -8.398 -10.078 19.387 1.00 89.31 300 LYS A O 1
ATOM 2413 N N . THR A 1 301 ? -6.631 -8.684 19.264 1.00 91.38 301 THR A N 1
ATOM 2414 C CA . THR A 1 301 ? -7.139 -7.749 20.274 1.00 91.38 301 THR A CA 1
ATOM 2415 C C . THR A 1 301 ? -8.386 -7.035 19.769 1.00 91.38 301 THR A C 1
ATOM 2417 O O . THR A 1 301 ? -9.363 -6.921 20.507 1.00 91.38 301 THR A O 1
ATOM 2420 N N . LEU A 1 302 ? -8.377 -6.603 18.506 1.00 91.94 302 LEU A N 1
ATOM 2421 C CA . LEU A 1 302 ? -9.509 -5.919 17.894 1.00 91.94 302 LEU A CA 1
ATOM 2422 C C . LEU A 1 302 ? -10.761 -6.807 17.824 1.00 91.94 302 LEU A C 1
ATOM 2424 O O . LEU A 1 302 ? -11.814 -6.390 18.296 1.00 91.94 302 LEU A O 1
ATOM 2428 N N . ASP A 1 303 ? -10.647 -8.031 17.306 1.00 90.56 303 ASP A N 1
ATOM 2429 C CA . ASP A 1 303 ? -11.766 -8.974 17.184 1.00 90.56 303 ASP A CA 1
ATOM 2430 C C . ASP A 1 303 ? -12.404 -9.252 18.550 1.00 90.56 303 ASP A C 1
ATOM 2432 O O . ASP A 1 303 ? -13.622 -9.210 18.688 1.00 90.56 303 ASP A O 1
ATOM 2436 N N . THR A 1 304 ? -11.580 -9.414 19.592 1.00 91.69 304 THR A N 1
ATOM 2437 C CA . THR A 1 304 ? -12.050 -9.630 20.973 1.00 91.69 304 THR A CA 1
ATOM 2438 C C . THR A 1 304 ? -12.885 -8.460 21.510 1.00 91.69 304 THR A C 1
ATOM 2440 O O . THR A 1 304 ? -13.742 -8.653 22.373 1.00 91.69 304 THR A O 1
ATOM 2443 N N . ILE A 1 305 ? -12.612 -7.232 21.058 1.00 90.94 305 ILE A N 1
ATOM 2444 C CA . ILE A 1 305 ? -13.388 -6.046 21.443 1.00 90.94 305 ILE A CA 1
ATOM 2445 C C . ILE A 1 305 ? -14.672 -5.956 20.612 1.00 90.94 305 ILE A C 1
ATOM 2447 O O . ILE A 1 305 ? -15.711 -5.614 21.164 1.00 90.94 305 ILE A O 1
ATOM 2451 N N . LEU A 1 306 ? -14.605 -6.263 19.313 1.00 88.81 306 LEU A N 1
ATOM 2452 C CA . LEU A 1 306 ? -15.731 -6.122 18.383 1.00 88.81 306 LEU A CA 1
ATOM 2453 C C . LEU A 1 306 ? -16.794 -7.221 18.511 1.00 88.81 306 LEU A C 1
ATOM 2455 O O . LEU A 1 306 ? -17.935 -6.982 18.138 1.00 88.81 306 LEU A O 1
ATOM 2459 N N . GLU A 1 307 ? -16.438 -8.406 19.013 1.00 84.62 307 GLU A N 1
ATOM 2460 C CA . GLU A 1 307 ? -17.374 -9.525 19.225 1.00 84.62 307 GLU A CA 1
ATOM 2461 C C . GLU A 1 307 ? -18.213 -9.397 20.513 1.00 84.62 307 GLU A C 1
ATOM 2463 O O . GLU A 1 307 ? -19.040 -10.267 20.793 1.00 84.62 307 GLU A O 1
ATOM 2468 N N . LYS A 1 308 ? -18.007 -8.335 21.303 1.00 69.88 308 LYS A N 1
ATOM 2469 C CA . LYS A 1 308 ? -18.793 -8.030 22.510 1.00 69.88 308 LYS A CA 1
ATOM 2470 C C . LYS A 1 308 ? -20.043 -7.211 22.192 1.00 69.88 308 LYS A C 1
ATOM 2472 O O . LYS A 1 308 ? -21.066 -7.464 22.865 1.00 69.88 308 LYS A O 1
#